Protein AF-A0AAJ1JBB3-F1 (afdb_monomer_lite)

Radius of gyration: 19.09 Å; chains: 1; bounding box: 48×38×55 Å

Sequence (189 aa):
MDFKLLPDAMKRQFCKKFVGYEDSKENNKKITNLINELENHGNFKISYDAFLPSKNKNPKPSAIESICDNLGTKKIFEKLSGTIFDNVFSMTDKEIERFEKIIDISVKKRLSKQQKLDTFVLTQKTSSIQSKDRSLWESFFDNINTKRHDIAHGNVFENSTSTSELKVIKNKCKTFQKICIFIVFSNIN

pLDDT: mean 82.78, std 11.46, range [49.28, 95.12]

Structure (mmCIF, N/CA/C/O backbone):
data_AF-A0AAJ1JBB3-F1
#
_entry.id   AF-A0AAJ1JBB3-F1
#
loop_
_atom_site.group_PDB
_atom_site.id
_atom_site.type_symbol
_atom_site.label_atom_id
_atom_site.label_alt_id
_atom_site.label_comp_id
_atom_site.label_asym_id
_atom_site.label_entity_id
_atom_site.label_seq_id
_atom_site.pdbx_PDB_ins_code
_atom_site.Cartn_x
_atom_site.Cartn_y
_atom_site.Cartn_z
_atom_site.occupancy
_atom_site.B_iso_or_equiv
_atom_site.auth_seq_id
_atom_site.auth_comp_id
_atom_site.auth_asym_id
_atom_site.auth_atom_id
_atom_site.pdbx_PDB_model_num
ATOM 1 N N . MET A 1 1 ? -5.635 -16.078 12.690 1.00 64.69 1 MET A N 1
ATOM 2 C CA . MET A 1 1 ? -5.529 -14.733 13.289 1.00 64.69 1 MET A CA 1
ATOM 3 C C . MET A 1 1 ? -6.803 -14.527 14.078 1.00 64.69 1 MET A C 1
ATOM 5 O O . MET A 1 1 ? -7.856 -14.799 13.517 1.00 64.69 1 MET A O 1
ATOM 9 N N . ASP A 1 2 ? -6.702 -14.168 15.353 1.00 76.81 2 ASP A N 1
ATOM 10 C CA . ASP A 1 2 ? -7.868 -13.851 16.184 1.00 76.81 2 ASP A CA 1
ATOM 11 C C . ASP A 1 2 ? -8.394 -12.459 15.800 1.00 76.81 2 ASP A C 1
ATOM 13 O O . ASP A 1 2 ? -7.601 -11.538 15.591 1.00 76.81 2 ASP A O 1
ATOM 17 N N . PHE A 1 3 ? -9.715 -12.315 15.675 1.00 83.69 3 PHE A N 1
ATOM 18 C CA . PHE A 1 3 ? -10.365 -11.051 15.339 1.00 83.69 3 PHE A CA 1
ATOM 19 C C . PHE A 1 3 ? -10.071 -9.971 16.380 1.00 83.69 3 PHE A C 1
ATOM 21 O O . PHE A 1 3 ? -9.831 -8.826 16.002 1.00 83.69 3 PHE A O 1
ATOM 28 N N . LYS A 1 4 ? -9.980 -10.338 17.666 1.00 82.94 4 LYS A N 1
ATOM 29 C CA . LYS A 1 4 ? -9.636 -9.405 18.752 1.00 82.94 4 LYS A CA 1
ATOM 30 C C . LYS A 1 4 ? -8.292 -8.718 18.542 1.00 82.94 4 LYS A C 1
ATOM 32 O O . LYS A 1 4 ? -8.137 -7.551 18.891 1.00 82.94 4 LYS A O 1
ATOM 37 N N . LEU A 1 5 ? -7.338 -9.441 17.957 1.00 80.00 5 LEU A N 1
ATOM 38 C CA . LEU A 1 5 ? -5.969 -8.974 17.737 1.00 80.00 5 LEU A CA 1
ATOM 39 C C . LEU A 1 5 ? -5.818 -8.145 16.457 1.00 80.00 5 LEU A C 1
ATOM 41 O O . LEU A 1 5 ? -4.723 -7.665 16.171 1.00 80.00 5 LEU A O 1
ATOM 45 N N . LEU A 1 6 ? -6.879 -8.000 15.659 1.00 81.00 6 LEU A N 1
ATOM 46 C CA . LEU A 1 6 ? -6.838 -7.123 14.499 1.00 81.00 6 LEU A CA 1
ATOM 47 C C . LEU A 1 6 ? -6.898 -5.644 14.921 1.00 81.00 6 LEU A C 1
ATOM 49 O O . LEU A 1 6 ? -7.581 -5.301 15.884 1.00 81.00 6 LEU A O 1
ATOM 53 N N . PRO A 1 7 ? -6.274 -4.738 14.155 1.00 81.06 7 PRO A N 1
ATOM 54 C CA . PRO A 1 7 ? -6.507 -3.309 14.314 1.00 81.06 7 PRO A CA 1
ATOM 55 C C . PRO A 1 7 ? -7.957 -2.937 14.025 1.00 81.06 7 PRO A C 1
ATOM 57 O O . PRO A 1 7 ? -8.594 -3.509 13.134 1.00 81.06 7 PRO A O 1
ATOM 60 N N . ASP A 1 8 ? -8.426 -1.872 14.667 1.00 84.81 8 ASP A N 1
ATOM 61 C CA . ASP A 1 8 ? -9.787 -1.351 14.514 1.00 84.81 8 ASP A CA 1
ATOM 62 C C . ASP A 1 8 ? -10.164 -1.064 13.062 1.00 84.81 8 ASP A C 1
ATOM 64 O O . ASP A 1 8 ? -11.290 -1.324 12.641 1.00 84.81 8 ASP A O 1
ATOM 68 N N . ALA A 1 9 ? -9.220 -0.569 12.259 1.00 84.50 9 ALA A N 1
ATOM 69 C CA . ALA A 1 9 ? -9.465 -0.323 10.844 1.00 84.50 9 ALA A CA 1
ATOM 70 C C . ALA A 1 9 ? -9.786 -1.621 10.081 1.00 84.50 9 ALA A C 1
ATOM 72 O O . ALA A 1 9 ? -10.740 -1.652 9.303 1.00 84.50 9 ALA A O 1
ATOM 73 N N . MET A 1 10 ? -9.049 -2.703 10.354 1.00 87.56 10 MET A N 1
ATOM 74 C CA . MET A 1 10 ? -9.298 -4.012 9.750 1.00 87.56 10 MET A CA 1
ATOM 75 C C . MET A 1 10 ? -10.585 -4.642 10.293 1.00 87.56 10 MET A C 1
ATOM 77 O O . MET A 1 10 ? -11.367 -5.186 9.515 1.00 87.56 10 MET A O 1
ATOM 81 N N . LYS A 1 11 ? -10.862 -4.513 11.598 1.00 89.31 11 LYS A N 1
ATOM 82 C CA . LYS A 1 11 ? -12.130 -4.957 12.204 1.00 89.31 11 LYS A CA 1
ATOM 83 C C . LYS A 1 11 ? -13.331 -4.270 11.551 1.00 89.31 11 LYS A C 1
ATOM 85 O O . LYS A 1 11 ? -14.264 -4.941 11.108 1.00 89.31 11 LYS A O 1
ATOM 90 N N . ARG A 1 12 ? -13.281 -2.938 11.414 1.00 90.19 12 ARG A N 1
ATOM 91 C CA . ARG A 1 12 ? -14.320 -2.146 10.733 1.00 90.19 12 ARG A CA 1
ATOM 92 C C . ARG A 1 12 ? -14.468 -2.558 9.277 1.00 90.19 12 ARG A C 1
ATOM 94 O O . ARG A 1 12 ? -15.595 -2.744 8.833 1.00 90.19 12 ARG A O 1
ATOM 101 N N . GLN A 1 13 ? -13.368 -2.728 8.545 1.00 90.31 13 GLN A N 1
ATOM 102 C CA . GLN A 1 13 ? -13.425 -3.144 7.145 1.00 90.31 13 GLN A CA 1
ATOM 103 C C . GLN A 1 13 ? -14.051 -4.531 6.974 1.00 90.31 13 GLN A C 1
ATOM 105 O O . GLN A 1 13 ? -14.893 -4.719 6.098 1.00 90.31 13 GLN A O 1
ATOM 110 N N . PHE A 1 14 ? -13.692 -5.484 7.834 1.00 91.00 14 PHE A N 1
ATOM 111 C CA . PHE A 1 14 ? -14.295 -6.812 7.836 1.00 91.00 14 PHE A CA 1
ATOM 112 C C . PHE A 1 14 ? -15.811 -6.735 8.064 1.00 91.00 14 PHE A C 1
ATOM 114 O O . PHE A 1 14 ? -16.586 -7.302 7.298 1.00 91.00 14 PHE A O 1
ATOM 121 N N . CYS A 1 15 ? -16.246 -5.957 9.059 1.00 91.31 15 CYS A N 1
ATOM 122 C CA . CYS A 1 15 ? -17.663 -5.782 9.384 1.00 91.31 15 CYS A CA 1
ATOM 123 C C . CYS A 1 15 ? -18.453 -5.054 8.281 1.00 91.31 15 CYS A C 1
ATOM 125 O O . CYS A 1 15 ? -19.618 -5.379 8.042 1.00 91.31 15 CYS A O 1
ATOM 127 N N . LYS A 1 16 ? -17.824 -4.119 7.551 1.00 90.50 16 LYS A N 1
ATOM 128 C CA . LYS A 1 16 ? -18.441 -3.433 6.399 1.00 90.50 16 LYS A CA 1
ATOM 129 C C . LYS A 1 16 ? -18.889 -4.395 5.300 1.00 90.50 16 LYS A C 1
ATOM 131 O O . LYS A 1 16 ? -19.886 -4.112 4.646 1.00 90.50 16 LYS A O 1
ATOM 136 N N . LYS A 1 17 ? -18.222 -5.542 5.120 1.00 88.31 17 LYS A N 1
ATOM 137 C CA . LYS A 1 17 ? -18.648 -6.563 4.143 1.00 88.31 17 LYS A CA 1
ATOM 138 C C . LYS A 1 17 ? -20.051 -7.112 4.435 1.00 88.31 17 LYS A C 1
ATOM 140 O O . LYS A 1 17 ? -20.740 -7.503 3.501 1.00 88.31 17 LYS A O 1
ATOM 145 N N . PHE A 1 18 ? -20.470 -7.129 5.701 1.00 88.62 18 PHE A N 1
ATOM 146 C CA . PHE A 1 18 ? -21.775 -7.649 6.125 1.00 88.62 18 PHE A CA 1
ATOM 147 C C . PHE A 1 18 ? -22.839 -6.557 6.251 1.00 88.62 18 PHE A C 1
ATOM 149 O O . PHE A 1 18 ? -24.001 -6.795 5.944 1.00 88.62 18 PHE A O 1
ATOM 156 N N . VAL A 1 19 ? -22.447 -5.367 6.716 1.00 90.62 19 VAL A N 1
ATOM 157 C CA . VAL A 1 19 ? -23.379 -4.256 6.978 1.00 90.62 19 VAL A CA 1
ATOM 158 C C . VAL A 1 19 ? -23.607 -3.384 5.741 1.00 90.62 19 VAL A C 1
ATOM 160 O O . VAL A 1 19 ? -24.707 -2.881 5.541 1.00 90.62 19 VAL A O 1
ATOM 163 N N . GLY A 1 20 ? -22.574 -3.191 4.920 1.00 87.50 20 GLY A N 1
ATOM 164 C CA . GLY A 1 20 ? -22.558 -2.241 3.811 1.00 87.50 20 GLY A CA 1
ATOM 165 C C . GLY A 1 20 ? -21.446 -1.195 3.941 1.00 87.50 20 GLY A C 1
ATOM 166 O O . GLY A 1 20 ? -20.871 -0.977 5.011 1.00 87.50 20 GLY A O 1
ATOM 167 N N . TYR A 1 21 ? -21.134 -0.543 2.818 1.00 85.12 21 TYR A N 1
ATOM 168 C CA . TYR A 1 21 ? -20.038 0.431 2.706 1.00 85.12 21 TYR A CA 1
ATOM 169 C C . TYR A 1 21 ? -20.481 1.895 2.843 1.00 85.12 21 TYR A C 1
ATOM 171 O O . TYR A 1 21 ? -19.625 2.779 2.855 1.00 85.12 21 TYR A O 1
ATOM 179 N N . GLU A 1 22 ? -21.784 2.162 2.944 1.00 87.38 22 GLU A N 1
ATOM 180 C CA . GLU A 1 22 ? -22.317 3.522 3.063 1.00 87.38 22 GLU A CA 1
ATOM 181 C C . GLU A 1 22 ? -21.974 4.138 4.422 1.00 87.38 22 GLU A C 1
ATOM 183 O O . GLU A 1 22 ? -22.178 3.516 5.472 1.00 87.38 22 GLU A O 1
ATOM 188 N N . ASP A 1 23 ? -21.494 5.381 4.400 1.00 85.31 23 ASP A N 1
ATOM 189 C CA . ASP A 1 23 ? -21.132 6.127 5.604 1.00 85.31 23 ASP A CA 1
ATOM 190 C C . ASP A 1 23 ? -22.362 6.818 6.211 1.00 85.31 23 ASP A C 1
ATOM 192 O O . ASP A 1 23 ? -22.580 8.020 6.065 1.00 85.31 23 ASP A O 1
ATOM 196 N N . SER A 1 24 ? -23.210 6.025 6.868 1.00 91.25 24 SER A N 1
ATOM 197 C CA . SER A 1 24 ? -24.376 6.506 7.614 1.00 91.25 24 SER A CA 1
ATOM 198 C C . SER A 1 24 ? -24.189 6.295 9.118 1.00 91.25 24 SER A C 1
ATOM 200 O O . SER A 1 24 ? -23.475 5.388 9.562 1.00 91.25 24 SER A O 1
ATOM 202 N N . LYS A 1 25 ? -24.839 7.125 9.947 1.00 91.12 25 LYS A N 1
ATOM 203 C CA . LYS A 1 25 ? -24.821 6.944 11.414 1.00 91.12 25 LYS A CA 1
ATOM 204 C C . LYS A 1 25 ? -25.337 5.558 11.815 1.00 91.12 25 LYS A C 1
ATOM 206 O O . LYS A 1 25 ? -24.792 4.937 12.723 1.00 91.12 25 LYS A O 1
ATOM 211 N N . GLU A 1 26 ? -26.360 5.072 11.116 1.00 92.19 26 GLU A N 1
ATOM 212 C CA . GLU A 1 26 ? -26.955 3.760 11.353 1.00 92.19 26 GLU A CA 1
ATOM 213 C C . GLU A 1 26 ? -25.980 2.622 11.026 1.00 92.19 26 GLU A C 1
ATOM 215 O O . GLU A 1 26 ? -25.759 1.746 11.865 1.00 92.19 26 GLU A O 1
ATOM 220 N N . ASN A 1 27 ? -25.332 2.661 9.857 1.00 90.25 27 ASN A N 1
ATOM 221 C CA . ASN A 1 27 ? -24.356 1.642 9.468 1.00 90.25 27 ASN A CA 1
ATOM 222 C C . ASN A 1 27 ? -23.147 1.643 10.395 1.00 90.25 27 ASN A C 1
ATOM 224 O O . ASN A 1 27 ? -22.697 0.581 10.815 1.00 90.25 27 ASN A O 1
ATOM 228 N N . ASN A 1 28 ? -22.655 2.822 10.781 1.00 91.25 28 ASN A N 1
ATOM 229 C CA . ASN A 1 28 ? -21.566 2.926 11.745 1.00 91.25 28 ASN A CA 1
ATOM 230 C C . ASN A 1 28 ? -21.933 2.286 13.094 1.00 91.25 28 ASN A C 1
ATOM 232 O O . ASN A 1 28 ? -21.117 1.556 13.651 1.00 91.25 28 ASN A O 1
ATOM 236 N N . LYS A 1 29 ? -23.166 2.478 13.584 1.00 93.81 29 LYS A N 1
ATOM 237 C CA . LYS A 1 29 ? -23.650 1.814 14.806 1.00 93.81 29 LYS A CA 1
ATOM 238 C C . LYS A 1 29 ? -23.720 0.291 14.641 1.00 93.81 29 LYS A C 1
ATOM 240 O O . LYS A 1 29 ? -23.245 -0.431 15.513 1.00 93.81 29 LYS A O 1
ATOM 245 N N . LYS A 1 30 ? -24.258 -0.200 13.518 1.00 94.69 30 LYS A N 1
ATOM 246 C CA . LYS A 1 30 ? -24.307 -1.641 13.198 1.00 94.69 30 LYS A CA 1
ATOM 247 C C . LYS A 1 30 ? -22.906 -2.258 13.133 1.00 94.69 30 LYS A C 1
ATOM 249 O O . LYS A 1 30 ? -22.699 -3.334 13.682 1.00 94.69 30 LYS A O 1
ATOM 254 N N . ILE A 1 31 ? -21.942 -1.562 12.524 1.00 94.50 31 ILE A N 1
ATOM 255 C CA . ILE A 1 31 ? -20.536 -1.986 12.462 1.00 94.50 31 ILE A CA 1
ATOM 256 C C . ILE A 1 31 ? -19.942 -2.091 13.867 1.00 94.50 31 ILE A C 1
ATOM 258 O O . ILE A 1 31 ? -19.353 -3.117 14.183 1.00 94.50 31 ILE A O 1
ATOM 262 N N . THR A 1 32 ? -20.105 -1.072 14.715 1.00 94.44 32 THR A N 1
ATOM 263 C CA . THR A 1 32 ? -19.581 -1.102 16.091 1.00 94.44 32 THR A CA 1
ATOM 264 C C . THR A 1 32 ? -20.177 -2.252 16.899 1.00 94.44 32 THR A C 1
ATOM 266 O O . THR A 1 32 ? -19.442 -2.971 17.569 1.00 94.44 32 THR A O 1
ATOM 269 N N . ASN A 1 33 ? -21.489 -2.473 16.793 1.00 93.81 33 ASN A N 1
ATOM 270 C CA . ASN A 1 33 ? -22.141 -3.595 17.464 1.00 93.81 33 ASN A CA 1
ATOM 271 C C . ASN A 1 33 ? -21.583 -4.937 16.974 1.00 93.81 33 ASN A C 1
ATOM 273 O O . ASN A 1 33 ? -21.238 -5.783 17.789 1.00 93.81 33 ASN A O 1
ATOM 277 N N . LEU A 1 34 ? -21.433 -5.110 15.657 1.00 92.69 34 LEU A N 1
ATOM 278 C CA . LEU A 1 34 ? -20.886 -6.338 15.085 1.00 92.69 34 LEU A CA 1
ATOM 279 C C . LEU A 1 34 ? -19.436 -6.585 15.524 1.00 92.69 34 LEU A C 1
ATOM 281 O O . LEU A 1 34 ? -19.082 -7.723 15.804 1.00 92.69 34 LEU A O 1
ATOM 285 N N . ILE A 1 35 ? -18.608 -5.540 15.632 1.00 93.38 35 ILE A N 1
ATOM 286 C CA . ILE A 1 35 ? -17.247 -5.666 16.176 1.00 93.38 35 ILE A CA 1
ATOM 287 C C . ILE A 1 35 ? -17.296 -6.209 17.605 1.00 93.38 35 ILE A C 1
ATOM 289 O O . ILE A 1 35 ? -16.629 -7.201 17.879 1.00 93.38 35 ILE A O 1
ATOM 293 N N . ASN A 1 36 ? -18.109 -5.611 18.481 1.00 92.56 36 ASN A N 1
ATOM 294 C CA . ASN A 1 36 ? -18.215 -6.035 19.879 1.00 92.56 36 ASN A CA 1
ATOM 295 C C . ASN A 1 36 ? -18.686 -7.494 20.002 1.00 92.56 36 ASN A C 1
ATOM 297 O O . ASN A 1 36 ? -18.135 -8.260 20.789 1.00 92.56 36 ASN A O 1
ATOM 301 N N . GLU A 1 37 ? -19.673 -7.898 19.200 1.00 90.81 37 GLU A N 1
ATOM 302 C CA . GLU A 1 37 ? -20.167 -9.281 19.165 1.00 90.81 37 GLU A CA 1
ATOM 303 C C . GLU A 1 37 ? -19.082 -10.264 18.705 1.00 90.81 37 GLU A C 1
ATOM 305 O O . GLU A 1 37 ? -18.842 -11.290 19.342 1.00 90.81 37 GLU A O 1
ATOM 310 N N . LEU A 1 38 ? -18.379 -9.939 17.616 1.00 90.00 38 LEU A N 1
ATOM 311 C CA . LEU A 1 38 ? -17.320 -10.784 17.066 1.00 90.00 38 LEU A CA 1
ATOM 312 C C . LEU A 1 38 ? -16.098 -10.866 17.985 1.00 90.00 38 LEU A C 1
ATOM 314 O O . LEU A 1 38 ? -15.439 -11.906 18.031 1.00 90.00 38 LEU A O 1
ATOM 318 N N . GLU A 1 39 ? -15.796 -9.806 18.733 1.00 89.56 39 GLU A N 1
ATOM 319 C CA . GLU A 1 39 ? -14.811 -9.866 19.804 1.00 89.56 39 GLU A CA 1
ATOM 320 C C . GLU A 1 39 ? -15.301 -10.802 20.914 1.00 89.56 39 GLU A C 1
ATOM 322 O O . GLU A 1 39 ? -14.603 -11.744 21.268 1.00 89.56 39 GLU A O 1
ATOM 327 N N . ASN A 1 40 ? -16.511 -10.642 21.438 1.00 84.94 40 ASN A N 1
ATOM 328 C CA . ASN A 1 40 ? -16.940 -11.414 22.608 1.00 84.94 40 ASN A CA 1
ATOM 329 C C . ASN A 1 40 ? -17.218 -12.901 22.330 1.00 84.94 40 ASN A C 1
ATOM 331 O O . ASN A 1 40 ? -17.010 -13.729 23.218 1.00 84.94 40 ASN A O 1
ATOM 335 N N . HIS A 1 41 ? -17.618 -13.259 21.109 1.00 78.38 41 HIS A N 1
ATOM 336 C CA . HIS A 1 41 ? -18.121 -14.601 20.779 1.00 78.38 41 HIS A CA 1
ATOM 337 C C . HIS A 1 41 ? -17.276 -15.356 19.732 1.00 78.38 41 HIS A C 1
ATOM 339 O O . HIS A 1 41 ? -17.688 -16.396 19.214 1.00 78.38 41 HIS A O 1
ATOM 345 N N . GLY A 1 42 ? -16.091 -14.843 19.389 1.00 65.31 42 GLY A N 1
ATOM 346 C CA . GLY A 1 42 ? -15.376 -15.237 18.179 1.00 65.31 42 GLY A CA 1
ATOM 347 C C . GLY A 1 42 ? -14.666 -16.596 18.202 1.00 65.31 42 GLY A C 1
ATOM 348 O O . GLY A 1 42 ? -13.502 -16.676 18.579 1.00 65.31 42 GLY A O 1
ATOM 349 N N . ASN A 1 43 ? -15.303 -17.638 17.655 1.00 68.06 43 ASN A N 1
ATOM 350 C CA . ASN A 1 43 ? -14.609 -18.814 17.104 1.00 68.06 43 ASN A CA 1
ATOM 351 C C . ASN A 1 43 ? -14.884 -18.944 15.595 1.00 68.06 43 ASN A C 1
ATOM 353 O O . ASN A 1 43 ? -15.497 -19.902 15.127 1.00 68.06 43 ASN A O 1
ATOM 357 N N . PHE A 1 44 ? -14.488 -17.931 14.822 1.00 76.50 44 PHE A N 1
ATOM 358 C CA . PHE A 1 44 ? -14.687 -17.891 13.371 1.00 76.50 44 PHE A CA 1
ATOM 359 C C . PHE A 1 44 ? -13.384 -17.565 12.640 1.00 76.50 44 PHE A C 1
ATOM 361 O O . PHE A 1 44 ? -12.459 -16.955 13.179 1.00 76.50 44 PHE A O 1
ATOM 368 N N . LYS A 1 45 ? -13.303 -17.986 11.376 1.00 78.88 45 LYS A N 1
ATOM 369 C CA . LYS A 1 45 ? -12.150 -17.707 10.519 1.00 78.88 45 LYS A CA 1
ATOM 370 C C . LYS A 1 45 ? -12.354 -16.384 9.792 1.00 78.88 45 LYS A C 1
ATOM 372 O O . LYS A 1 45 ? -13.339 -16.199 9.084 1.00 78.88 45 LYS A O 1
ATOM 377 N N . ILE A 1 46 ? -11.383 -15.490 9.931 1.00 83.69 46 ILE A N 1
ATOM 378 C CA . ILE A 1 46 ? -11.324 -14.242 9.169 1.00 83.69 46 ILE A CA 1
ATOM 379 C C . ILE A 1 46 ? -10.979 -14.588 7.719 1.00 83.69 46 ILE A C 1
ATOM 381 O O . ILE A 1 46 ? -9.941 -15.197 7.456 1.00 83.69 46 ILE A O 1
ATOM 385 N N . SER A 1 47 ? -11.846 -14.204 6.785 1.00 84.00 47 SER A N 1
ATOM 386 C CA . SER A 1 47 ? -11.615 -14.399 5.354 1.00 84.00 47 SER A CA 1
ATOM 387 C C . SER A 1 47 ? -10.866 -13.191 4.770 1.00 84.00 47 SER A C 1
ATOM 389 O O . SER A 1 47 ? -11.202 -12.034 5.037 1.00 84.00 47 SER A O 1
ATOM 391 N N . TYR A 1 48 ? -9.805 -13.450 4.001 1.00 83.00 48 TYR A N 1
ATOM 392 C CA . TYR A 1 48 ? -8.936 -12.399 3.449 1.00 83.00 48 TYR A CA 1
ATOM 393 C C . TYR A 1 48 ? -9.643 -11.575 2.363 1.00 83.00 48 TYR A C 1
ATOM 395 O O . TYR A 1 48 ? -9.350 -10.402 2.150 1.00 83.00 48 TYR A O 1
ATOM 403 N N . ASP A 1 49 ? -10.621 -12.180 1.704 1.00 84.25 49 ASP A N 1
ATOM 404 C CA . ASP A 1 49 ? -11.477 -11.603 0.678 1.00 84.25 49 ASP A CA 1
ATOM 405 C C . ASP A 1 49 ? -12.422 -10.518 1.226 1.00 84.25 49 ASP A C 1
ATOM 407 O O . ASP A 1 49 ? -13.092 -9.847 0.451 1.00 84.25 49 ASP A O 1
ATOM 411 N N . ALA A 1 50 ? -12.458 -10.280 2.543 1.00 84.25 50 ALA A N 1
ATOM 412 C CA . ALA A 1 50 ? -13.054 -9.068 3.113 1.00 84.25 50 ALA A CA 1
ATOM 413 C C . ALA A 1 50 ? -12.203 -7.798 2.921 1.00 84.25 50 ALA A C 1
ATOM 415 O O . ALA A 1 50 ? -12.723 -6.682 2.978 1.00 84.25 50 ALA A O 1
ATOM 416 N N . PHE A 1 51 ? -10.904 -7.960 2.669 1.00 85.38 51 PHE A N 1
ATOM 417 C CA . PHE A 1 51 ? -9.956 -6.855 2.495 1.00 85.38 51 PHE A CA 1
ATOM 418 C C . PHE A 1 51 ? -9.615 -6.599 1.024 1.00 85.38 51 PHE A C 1
ATOM 420 O O . PHE A 1 51 ? -9.067 -5.547 0.687 1.00 85.38 51 PHE A O 1
ATOM 427 N N . LEU A 1 52 ? -9.957 -7.543 0.145 1.00 82.62 52 LEU A N 1
ATOM 428 C CA . LEU A 1 52 ? -9.726 -7.437 -1.288 1.00 82.62 52 LEU A CA 1
ATOM 429 C C . LEU A 1 52 ? -10.865 -6.681 -1.990 1.00 82.62 52 LEU A C 1
ATOM 431 O O . LEU A 1 52 ? -12.024 -6.778 -1.586 1.00 82.62 52 LEU A O 1
ATOM 435 N N . PRO A 1 53 ? -10.564 -5.938 -3.067 1.00 76.44 53 PRO A N 1
ATOM 436 C CA . PRO A 1 53 ? -11.587 -5.322 -3.897 1.00 76.44 53 PRO A CA 1
ATOM 437 C C . PRO A 1 53 ? -12.459 -6.389 -4.575 1.00 76.44 53 PRO A C 1
ATOM 439 O O . PRO A 1 53 ? -11.979 -7.439 -4.993 1.00 76.44 53 PRO A O 1
ATOM 442 N N . SER A 1 54 ? -13.744 -6.079 -4.754 1.00 68.88 54 SER A N 1
ATOM 443 C CA . SER A 1 54 ? -14.746 -6.993 -5.326 1.00 68.88 54 SER A CA 1
ATOM 444 C C . SER A 1 54 ? -14.551 -7.314 -6.812 1.00 68.88 54 SER A C 1
ATOM 446 O O . SER A 1 54 ? -15.127 -8.273 -7.319 1.00 68.88 54 SER A O 1
ATOM 448 N N . LYS A 1 55 ? -13.759 -6.511 -7.532 1.00 74.88 55 LYS A N 1
ATOM 449 C CA . LYS A 1 55 ? -13.442 -6.716 -8.949 1.00 74.88 55 LYS A CA 1
ATOM 450 C C . LYS A 1 55 ? -11.936 -6.716 -9.146 1.00 74.88 55 LYS A C 1
ATOM 452 O O . LYS A 1 55 ? -11.248 -5.853 -8.598 1.00 74.88 55 LYS A O 1
ATOM 457 N N . ASN A 1 56 ? -11.458 -7.626 -9.995 1.00 69.88 56 ASN A N 1
ATOM 458 C CA . ASN A 1 56 ? -10.082 -7.628 -10.478 1.00 69.88 56 ASN A CA 1
ATOM 459 C C . ASN A 1 56 ? -9.869 -6.397 -11.372 1.00 69.88 56 ASN A C 1
ATOM 461 O O . ASN A 1 56 ? -10.139 -6.411 -12.573 1.00 69.88 56 ASN A O 1
ATOM 465 N N . LYS A 1 57 ? -9.497 -5.284 -10.742 1.00 71.31 57 LYS A N 1
ATOM 466 C CA . LYS A 1 57 ? -9.147 -4.041 -11.418 1.00 71.31 57 LYS A CA 1
ATOM 467 C C . LYS A 1 57 ? -7.655 -4.042 -11.701 1.00 71.31 57 LYS A C 1
ATOM 469 O O . LYS A 1 57 ? -6.861 -4.654 -10.992 1.00 71.31 57 LYS A O 1
ATOM 474 N N . ASN A 1 58 ? -7.274 -3.280 -12.715 1.00 79.69 58 ASN A N 1
ATOM 475 C CA . ASN A 1 58 ? -5.870 -2.995 -12.976 1.00 79.69 58 ASN A CA 1
ATOM 476 C C . ASN A 1 58 ? -5.230 -2.385 -11.727 1.00 79.69 58 ASN A C 1
ATOM 478 O O . ASN A 1 58 ? -5.925 -1.652 -11.013 1.00 79.69 58 ASN A O 1
ATOM 482 N N . PRO A 1 59 ? -3.929 -2.622 -11.492 1.00 78.44 59 PRO A N 1
ATOM 483 C CA . PRO A 1 59 ? -3.194 -2.044 -10.375 1.00 78.44 59 PRO A CA 1
ATOM 484 C C . PRO A 1 59 ? -2.926 -0.553 -10.634 1.00 78.44 59 PRO A C 1
ATOM 486 O O . PRO A 1 59 ? -1.788 -0.107 -10.731 1.00 78.44 59 PRO A O 1
ATOM 489 N N . LYS A 1 60 ? -3.994 0.228 -10.821 1.00 90.19 60 LYS A N 1
ATOM 490 C CA . LYS A 1 60 ? -3.948 1.686 -10.798 1.00 90.19 60 LYS A CA 1
ATOM 491 C C . LYS A 1 60 ? -3.623 2.116 -9.370 1.00 90.19 60 LYS A C 1
ATOM 493 O O . LYS A 1 60 ? -4.071 1.431 -8.443 1.00 90.19 60 LYS A O 1
ATOM 498 N N . PRO A 1 61 ? -2.942 3.252 -9.172 1.00 91.19 61 PRO A N 1
ATOM 499 C CA . PRO A 1 61 ? -2.660 3.762 -7.837 1.00 91.19 61 PRO A CA 1
ATOM 500 C C . PRO A 1 61 ? -3.881 3.749 -6.909 1.00 91.19 61 PRO A C 1
ATOM 502 O O . PRO A 1 61 ? -3.832 3.148 -5.843 1.00 91.19 61 PRO A O 1
ATOM 505 N N . SER A 1 62 ? -5.036 4.232 -7.369 1.00 89.81 62 SER A N 1
ATOM 506 C CA . SER A 1 62 ? -6.272 4.230 -6.570 1.00 89.81 62 SER A CA 1
ATOM 507 C C . SER A 1 62 ? -6.739 2.841 -6.108 1.00 89.81 62 SER A C 1
ATOM 509 O O . SER A 1 62 ? -7.318 2.706 -5.031 1.00 89.81 62 SER A O 1
ATOM 511 N N . ALA A 1 63 ? -6.488 1.786 -6.890 1.00 89.31 63 ALA A N 1
ATOM 512 C CA . ALA A 1 63 ? -6.816 0.418 -6.495 1.00 89.31 63 ALA A CA 1
ATOM 513 C C . ALA A 1 63 ? -5.868 -0.092 -5.398 1.00 89.31 63 ALA A C 1
ATOM 515 O O . ALA A 1 63 ? -6.315 -0.717 -4.439 1.00 89.31 63 ALA A O 1
ATOM 516 N N . ILE A 1 64 ? -4.573 0.202 -5.526 1.00 90.25 64 ILE A N 1
ATOM 517 C CA . ILE A 1 64 ? -3.544 -0.150 -4.537 1.00 90.25 64 ILE A CA 1
ATOM 518 C C . ILE A 1 64 ? -3.788 0.596 -3.221 1.00 90.25 64 ILE A C 1
ATOM 520 O O . ILE A 1 64 ? -3.719 0.003 -2.144 1.00 90.25 64 ILE A O 1
ATOM 524 N N . GLU A 1 65 ? -4.107 1.884 -3.310 1.00 90.31 65 GLU A N 1
ATOM 525 C CA . GLU A 1 65 ? -4.412 2.731 -2.164 1.00 90.31 65 GLU A CA 1
ATOM 526 C C . GLU A 1 65 ? -5.647 2.223 -1.422 1.00 90.31 65 GLU A C 1
ATOM 528 O O . GLU A 1 65 ? -5.574 1.990 -0.222 1.00 90.31 65 GLU A O 1
ATOM 533 N N . SER A 1 66 ? -6.726 1.889 -2.138 1.00 88.25 66 SER A N 1
ATOM 534 C CA . SER A 1 66 ? -7.918 1.287 -1.530 1.00 88.25 66 SER A CA 1
ATOM 535 C C . SER A 1 66 ? -7.617 -0.015 -0.775 1.00 88.25 66 SER A C 1
ATOM 537 O O . SER A 1 66 ? -8.203 -0.250 0.280 1.00 88.25 66 SER A O 1
ATOM 539 N N . ILE A 1 67 ? -6.703 -0.856 -1.274 1.00 89.25 67 ILE A N 1
ATOM 540 C CA . ILE A 1 67 ? -6.280 -2.075 -0.565 1.00 89.25 67 ILE A CA 1
ATOM 541 C C . ILE A 1 67 ? -5.542 -1.717 0.730 1.00 89.25 67 ILE A C 1
ATOM 543 O O . ILE A 1 67 ? -5.828 -2.291 1.779 1.00 89.25 67 ILE A O 1
ATOM 547 N N . CYS A 1 68 ? -4.607 -0.768 0.680 1.00 89.25 68 CYS A N 1
ATOM 548 C CA . CYS A 1 68 ? -3.858 -0.345 1.865 1.00 89.25 68 CYS A CA 1
ATOM 549 C C . CYS A 1 68 ? -4.771 0.318 2.907 1.00 89.25 68 CYS A C 1
ATOM 551 O O . CYS A 1 68 ? -4.649 0.027 4.098 1.00 89.25 68 CYS A O 1
ATOM 553 N N . ASP A 1 69 ? -5.729 1.129 2.461 1.00 87.56 69 ASP A N 1
ATOM 554 C CA . ASP A 1 69 ? -6.745 1.773 3.290 1.00 87.56 69 ASP A CA 1
ATOM 555 C C . ASP A 1 69 ? -7.620 0.736 4.011 1.00 87.56 69 ASP A C 1
ATOM 557 O O . ASP A 1 69 ? -7.829 0.839 5.222 1.00 87.56 69 ASP A O 1
ATOM 561 N N . ASN A 1 70 ? -8.067 -0.305 3.295 1.00 86.06 70 ASN A N 1
ATOM 562 C CA . ASN A 1 70 ? -8.816 -1.439 3.854 1.00 86.06 70 ASN A CA 1
ATOM 563 C C . ASN A 1 70 ? -8.018 -2.201 4.927 1.00 86.06 70 ASN A C 1
ATOM 565 O O . ASN A 1 70 ? -8.600 -2.786 5.841 1.00 86.06 70 ASN A O 1
ATOM 569 N N . LEU A 1 71 ? -6.687 -2.187 4.824 1.00 86.56 71 LEU A N 1
ATOM 570 C CA . LEU A 1 71 ? -5.760 -2.762 5.800 1.00 86.56 71 LEU A CA 1
ATOM 571 C C . LEU A 1 71 ? -5.345 -1.766 6.900 1.00 86.56 71 LEU A C 1
ATOM 573 O O . LEU A 1 71 ? -4.487 -2.072 7.724 1.00 86.56 71 LEU A O 1
ATOM 577 N N . GLY A 1 72 ? -5.944 -0.573 6.934 1.00 82.88 72 GLY A N 1
ATOM 578 C CA . GLY A 1 72 ? -5.720 0.439 7.968 1.00 82.88 72 GLY A CA 1
ATOM 579 C C . GLY A 1 72 ? -4.595 1.430 7.686 1.00 82.88 72 GLY A C 1
ATOM 580 O O . GLY A 1 72 ? -4.305 2.281 8.524 1.00 82.88 72 GLY A O 1
ATOM 581 N N . THR A 1 73 ? -3.976 1.384 6.507 1.00 86.75 73 THR A N 1
ATOM 582 C CA . THR A 1 73 ? -2.949 2.350 6.104 1.00 86.75 73 THR A CA 1
ATOM 583 C C . THR A 1 73 ? -3.494 3.310 5.065 1.00 86.75 73 THR A C 1
ATOM 585 O O . THR A 1 73 ? -3.410 3.050 3.871 1.00 86.75 73 THR A O 1
ATOM 588 N N . LYS A 1 74 ? -3.993 4.451 5.548 1.00 87.06 74 LYS A N 1
ATOM 589 C CA . LYS A 1 74 ? -4.454 5.537 4.683 1.00 87.06 74 LYS A CA 1
ATOM 590 C C . LYS A 1 74 ? -3.311 6.192 3.919 1.00 87.06 74 LYS A C 1
ATOM 592 O O . LYS A 1 74 ? -2.254 6.436 4.512 1.00 87.06 74 LYS A O 1
ATOM 597 N N . LYS A 1 75 ? -3.579 6.551 2.663 1.00 87.19 75 LYS A N 1
ATOM 598 C CA . LYS A 1 75 ? -2.715 7.393 1.824 1.00 87.19 75 LYS A CA 1
ATOM 599 C C . LYS A 1 75 ? -1.287 6.870 1.669 1.00 87.19 75 LYS A C 1
ATOM 601 O O . LYS A 1 75 ? -0.309 7.568 1.946 1.00 87.19 75 LYS A O 1
ATOM 606 N N . ILE A 1 76 ? -1.158 5.602 1.283 1.00 89.75 76 ILE A N 1
ATOM 607 C CA . ILE A 1 76 ? 0.142 4.919 1.216 1.00 89.75 76 ILE A CA 1
ATOM 608 C C . ILE A 1 76 ? 1.157 5.653 0.328 1.00 89.75 76 ILE A C 1
ATOM 610 O O . ILE A 1 76 ? 2.322 5.751 0.702 1.00 89.75 76 ILE A O 1
ATOM 614 N N . PHE A 1 77 ? 0.729 6.215 -0.803 1.00 91.25 77 PHE A N 1
ATOM 615 C CA . PHE A 1 77 ? 1.622 6.928 -1.717 1.00 91.25 77 PHE A CA 1
ATOM 616 C C . PHE A 1 77 ? 2.133 8.239 -1.120 1.00 91.25 77 PHE A C 1
ATOM 618 O O . PHE A 1 77 ? 3.330 8.502 -1.182 1.00 91.25 77 PHE A O 1
ATOM 625 N N . GLU A 1 78 ? 1.270 9.003 -0.440 1.00 87.38 78 GLU A N 1
ATOM 626 C CA . GLU A 1 78 ? 1.680 10.211 0.291 1.00 87.38 78 GLU A CA 1
ATOM 627 C C . GLU A 1 78 ? 2.694 9.872 1.397 1.00 87.38 78 GLU A C 1
ATOM 629 O O . GLU A 1 78 ? 3.674 10.592 1.584 1.00 87.38 78 GLU A O 1
ATOM 634 N N . LYS A 1 79 ? 2.490 8.751 2.104 1.00 85.38 79 LYS A N 1
ATOM 635 C CA . LYS A 1 79 ? 3.405 8.276 3.155 1.00 85.38 79 LYS A CA 1
ATOM 636 C C . LYS A 1 79 ? 4.765 7.825 2.622 1.00 85.38 79 LYS A C 1
ATOM 638 O O . LYS A 1 79 ? 5.745 7.899 3.356 1.00 85.38 79 LYS A O 1
ATOM 643 N N . LEU A 1 80 ? 4.812 7.309 1.396 1.00 87.88 80 LEU A N 1
ATOM 644 C CA . LEU A 1 80 ? 6.040 6.850 0.744 1.00 87.88 80 LEU A CA 1
ATOM 645 C C . LEU A 1 80 ? 6.796 7.973 0.044 1.00 87.88 80 LEU A C 1
ATOM 647 O O . LEU A 1 80 ? 8.017 7.894 -0.076 1.00 87.88 80 LEU A O 1
ATOM 651 N N . SER A 1 81 ? 6.080 8.998 -0.408 1.00 88.25 81 SER A N 1
ATOM 652 C CA . SER A 1 81 ? 6.654 10.086 -1.183 1.00 88.25 81 SER A CA 1
ATOM 653 C C . SER A 1 81 ? 7.746 10.813 -0.405 1.00 88.25 81 SER A C 1
ATOM 655 O O . SER A 1 81 ? 7.529 11.314 0.702 1.00 88.25 81 SER A O 1
ATOM 657 N N . GLY A 1 82 ? 8.920 10.902 -1.021 1.00 83.69 82 GLY A N 1
ATOM 658 C CA . GLY A 1 82 ? 10.086 11.563 -0.461 1.00 83.69 82 GLY A CA 1
ATOM 659 C C . GLY A 1 82 ? 10.740 10.792 0.678 1.00 83.69 82 GLY A C 1
ATOM 660 O O . GLY A 1 82 ? 11.426 11.414 1.477 1.00 83.69 82 GLY A O 1
ATOM 661 N N . THR A 1 83 ? 10.511 9.484 0.802 1.00 87.44 83 THR A N 1
ATOM 662 C CA . THR A 1 83 ? 11.185 8.623 1.791 1.00 87.44 83 THR A CA 1
ATOM 663 C C . THR A 1 83 ? 12.359 7.868 1.169 1.00 87.44 83 THR A C 1
ATOM 665 O O . THR A 1 83 ? 12.542 7.860 -0.048 1.00 87.44 83 THR A O 1
ATOM 668 N N . ILE 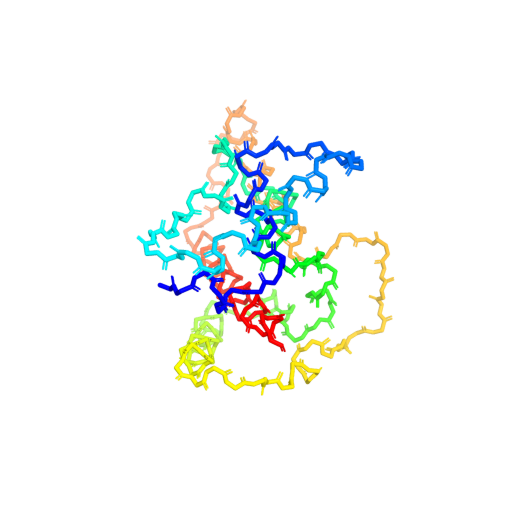A 1 84 ? 13.109 7.122 1.989 1.00 87.50 84 ILE A N 1
ATOM 669 C CA . ILE A 1 84 ? 14.200 6.253 1.513 1.00 87.50 84 ILE A CA 1
ATOM 670 C C . ILE A 1 84 ? 13.754 5.232 0.453 1.00 87.50 84 ILE A C 1
ATOM 672 O O . ILE A 1 84 ? 14.586 4.710 -0.289 1.00 87.50 84 ILE A O 1
ATOM 676 N N . PHE A 1 85 ? 12.457 4.913 0.393 1.00 90.25 85 PHE A N 1
ATOM 677 C CA . PHE A 1 85 ? 11.910 3.937 -0.543 1.00 90.25 85 PHE A CA 1
ATOM 678 C C . PHE A 1 85 ? 11.920 4.444 -1.987 1.00 90.25 85 PHE A C 1
ATOM 680 O O . PHE A 1 85 ? 11.975 3.633 -2.909 1.00 90.25 85 PHE A O 1
ATOM 687 N N . ASP A 1 86 ? 11.951 5.760 -2.196 1.00 90.94 86 ASP A N 1
ATOM 688 C CA . ASP A 1 86 ? 12.046 6.363 -3.527 1.00 90.94 86 ASP A CA 1
ATOM 689 C C . ASP A 1 86 ? 13.412 6.122 -4.187 1.00 90.94 86 ASP A C 1
ATOM 691 O O . ASP A 1 86 ? 13.517 6.100 -5.414 1.00 90.94 86 ASP A O 1
ATOM 695 N N . ASN A 1 87 ? 14.451 5.808 -3.404 1.00 90.50 87 ASN A N 1
ATOM 696 C CA . ASN A 1 87 ? 15.773 5.466 -3.938 1.00 90.50 87 ASN A CA 1
ATOM 697 C C . ASN A 1 87 ? 15.734 4.264 -4.893 1.00 90.50 87 ASN A C 1
ATOM 699 O O . ASN A 1 87 ? 16.586 4.156 -5.772 1.00 90.50 87 ASN A O 1
ATOM 703 N N . VAL A 1 88 ? 14.722 3.393 -4.778 1.00 93.44 88 VAL A N 1
ATOM 704 C CA . VAL A 1 88 ? 14.487 2.269 -5.701 1.00 93.44 88 VAL A CA 1
ATOM 705 C C . VAL A 1 88 ? 14.414 2.729 -7.161 1.00 93.44 88 VAL A C 1
ATOM 707 O O . VAL A 1 88 ? 14.763 1.967 -8.066 1.00 93.44 88 VAL A O 1
ATOM 710 N N . PHE A 1 89 ? 13.987 3.967 -7.427 1.00 93.19 89 PHE A N 1
ATOM 711 C CA . PHE A 1 89 ? 13.911 4.493 -8.788 1.00 93.19 89 PHE A CA 1
ATOM 712 C C . PHE A 1 89 ? 15.274 4.800 -9.408 1.00 93.19 89 PHE A C 1
ATOM 714 O O . PHE A 1 89 ? 15.389 4.679 -10.627 1.00 93.19 89 PHE A O 1
ATOM 721 N N . SER A 1 90 ? 16.284 5.078 -8.583 1.00 92.62 90 SER A N 1
ATOM 722 C CA . SER A 1 90 ? 17.665 5.363 -8.996 1.00 92.62 90 SER A CA 1
ATOM 723 C C . SER A 1 90 ? 18.591 4.139 -8.933 1.00 92.62 90 SER A C 1
ATOM 725 O O . SER A 1 90 ? 19.740 4.220 -9.353 1.00 92.62 90 SER A O 1
ATOM 727 N N . MET A 1 91 ? 18.112 3.009 -8.404 1.00 93.06 91 MET A N 1
ATOM 728 C CA . MET A 1 91 ? 18.882 1.771 -8.254 1.00 93.06 91 MET A CA 1
ATOM 729 C C . MET A 1 91 ? 18.977 0.962 -9.555 1.00 93.06 91 MET A C 1
ATOM 731 O O . MET A 1 91 ? 18.028 0.867 -10.337 1.00 93.06 91 MET A O 1
ATOM 735 N N . THR A 1 92 ? 20.103 0.273 -9.728 1.00 92.81 92 THR A N 1
ATOM 736 C CA . THR A 1 92 ? 20.285 -0.804 -10.709 1.00 92.81 92 THR A CA 1
ATOM 737 C C . THR A 1 92 ? 19.492 -2.057 -10.322 1.00 92.81 92 THR A C 1
ATOM 739 O O . THR A 1 92 ? 19.137 -2.261 -9.162 1.00 92.81 92 THR A O 1
ATOM 742 N N . ASP A 1 93 ? 19.270 -2.970 -11.273 1.00 90.38 93 ASP A N 1
ATOM 743 C CA . ASP A 1 93 ? 18.539 -4.226 -11.024 1.00 90.38 93 ASP A CA 1
ATOM 744 C C . ASP A 1 93 ? 19.114 -5.035 -9.841 1.00 90.38 93 ASP A C 1
ATOM 746 O O . ASP A 1 93 ? 18.384 -5.489 -8.960 1.00 90.38 93 ASP A O 1
ATOM 750 N N . LYS A 1 94 ? 20.449 -5.140 -9.761 1.00 92.12 94 LYS A N 1
ATOM 751 C CA . LYS A 1 94 ? 21.139 -5.843 -8.665 1.00 92.12 94 LYS A CA 1
ATOM 752 C C . LYS A 1 94 ? 20.945 -5.154 -7.314 1.00 92.12 94 LYS A C 1
ATOM 754 O O . LYS A 1 94 ? 20.880 -5.829 -6.287 1.00 92.12 94 LYS A O 1
ATOM 759 N N . GLU A 1 95 ? 20.888 -3.827 -7.291 1.00 94.19 95 GLU A N 1
ATOM 760 C CA . GLU A 1 95 ? 20.641 -3.062 -6.066 1.00 94.19 95 GLU A CA 1
ATOM 761 C C . GLU A 1 95 ? 19.195 -3.216 -5.603 1.00 94.19 95 GLU A C 1
ATOM 763 O O . GLU A 1 95 ? 18.975 -3.431 -4.412 1.00 94.19 95 GLU A O 1
ATOM 768 N N . ILE A 1 96 ? 18.232 -3.231 -6.530 1.00 93.06 96 ILE A N 1
ATOM 769 C CA . ILE A 1 96 ? 16.823 -3.504 -6.217 1.00 93.06 96 ILE A CA 1
ATOM 770 C C . ILE A 1 96 ? 16.683 -4.901 -5.606 1.00 93.06 96 ILE A C 1
ATOM 772 O O . ILE A 1 96 ? 16.045 -5.042 -4.568 1.00 93.06 96 ILE A O 1
ATOM 776 N N . GLU A 1 97 ? 17.318 -5.927 -6.182 1.00 91.81 97 GLU A N 1
ATOM 777 C CA . GLU A 1 97 ? 17.288 -7.292 -5.632 1.00 91.81 97 GLU A CA 1
ATOM 778 C C . GLU A 1 97 ? 17.904 -7.372 -4.221 1.00 91.81 97 GLU A C 1
ATOM 780 O O . GLU A 1 97 ? 17.408 -8.096 -3.353 1.00 91.81 97 GLU A O 1
ATOM 785 N N . ARG A 1 98 ? 18.989 -6.630 -3.957 1.00 92.00 98 ARG A N 1
ATOM 786 C CA . ARG A 1 98 ? 19.596 -6.546 -2.615 1.00 92.00 98 ARG A CA 1
ATOM 787 C C . ARG A 1 98 ? 18.675 -5.831 -1.632 1.00 92.00 98 ARG A C 1
ATOM 789 O O . ARG A 1 98 ? 18.466 -6.327 -0.526 1.00 92.00 98 ARG A O 1
ATOM 796 N N . PHE A 1 99 ? 18.106 -4.704 -2.042 1.00 90.88 99 PHE A N 1
ATOM 797 C CA . PHE A 1 99 ? 17.167 -3.936 -1.238 1.00 90.88 99 PHE A CA 1
ATOM 798 C C . PHE A 1 99 ? 15.911 -4.756 -0.911 1.00 90.88 99 PHE A C 1
ATOM 800 O O . PHE A 1 99 ? 15.495 -4.814 0.245 1.00 90.88 99 PHE A O 1
ATOM 807 N N . GLU A 1 100 ? 15.376 -5.502 -1.882 1.00 90.06 100 GLU A N 1
ATOM 808 C CA . GLU A 1 100 ? 14.246 -6.416 -1.696 1.00 90.06 100 GLU A CA 1
ATOM 809 C C . GLU A 1 100 ? 14.521 -7.439 -0.581 1.00 90.06 100 GLU A C 1
ATOM 811 O O . GLU A 1 100 ? 13.641 -7.709 0.239 1.00 90.06 100 GLU A O 1
ATOM 816 N N . LYS A 1 101 ? 15.738 -8.001 -0.518 1.00 89.44 101 LYS A N 1
ATOM 817 C CA . LYS A 1 101 ? 16.141 -8.946 0.540 1.00 89.44 101 LYS A CA 1
ATOM 818 C C . LYS A 1 101 ? 16.197 -8.281 1.916 1.00 89.44 101 LYS A C 1
ATOM 820 O O . LYS A 1 101 ? 15.763 -8.886 2.894 1.00 89.44 101 LYS A O 1
ATOM 825 N N . ILE A 1 102 ? 16.688 -7.045 2.002 1.00 88.62 102 ILE A N 1
ATOM 826 C CA . ILE A 1 102 ? 16.742 -6.284 3.262 1.00 88.62 102 ILE A CA 1
ATOM 827 C C . ILE A 1 102 ? 15.324 -6.018 3.786 1.00 88.62 102 ILE A C 1
ATOM 829 O O . ILE A 1 102 ? 15.038 -6.247 4.968 1.00 88.62 102 ILE A O 1
ATOM 833 N N . ILE A 1 103 ? 14.414 -5.596 2.905 1.00 87.06 103 ILE A N 1
ATOM 834 C CA . ILE A 1 103 ? 13.009 -5.381 3.266 1.00 87.06 103 ILE A CA 1
ATOM 835 C C . ILE A 1 103 ? 12.338 -6.704 3.649 1.00 87.06 103 ILE A C 1
ATOM 837 O O . ILE A 1 103 ? 11.616 -6.746 4.638 1.00 87.06 103 ILE A O 1
ATOM 841 N N . ASP A 1 104 ? 12.618 -7.803 2.946 1.00 87.38 104 ASP A N 1
ATOM 842 C CA . ASP A 1 104 ? 12.083 -9.134 3.271 1.00 87.38 104 ASP A CA 1
ATOM 843 C C . ASP A 1 104 ? 12.444 -9.586 4.692 1.00 87.38 104 ASP A C 1
ATOM 845 O O . ASP A 1 104 ? 11.585 -10.042 5.449 1.00 87.38 104 ASP A O 1
ATOM 849 N N . ILE A 1 105 ? 13.710 -9.409 5.080 1.00 86.31 105 ILE A N 1
ATOM 850 C CA . ILE A 1 105 ? 14.188 -9.699 6.437 1.00 86.31 105 ILE A CA 1
ATOM 851 C C . ILE A 1 105 ? 13.461 -8.812 7.452 1.00 86.31 105 ILE A C 1
ATOM 853 O O . ILE A 1 105 ? 13.018 -9.297 8.495 1.00 86.31 105 ILE A O 1
ATOM 857 N N . SER A 1 106 ? 13.296 -7.527 7.135 1.00 82.62 106 SER A N 1
ATOM 858 C CA . SER A 1 106 ? 12.601 -6.560 7.991 1.00 82.62 106 SER A CA 1
ATOM 859 C C . SER A 1 106 ? 11.126 -6.931 8.190 1.00 82.62 106 SER A C 1
ATOM 861 O O . SER A 1 106 ? 10.641 -6.936 9.321 1.00 82.62 106 SER A O 1
ATOM 863 N N . VAL A 1 107 ? 10.435 -7.338 7.120 1.00 84.00 107 VAL A N 1
ATOM 864 C CA . VAL A 1 107 ? 9.055 -7.845 7.154 1.00 84.00 107 VAL A CA 1
ATOM 865 C C . VAL A 1 107 ? 8.960 -9.107 8.009 1.00 84.00 107 VAL A C 1
ATOM 867 O O . VAL A 1 107 ? 8.138 -9.166 8.919 1.00 84.00 107 VAL A O 1
ATOM 870 N N . LYS A 1 108 ? 9.824 -10.105 7.787 1.00 83.81 108 LYS A N 1
ATOM 871 C CA . LYS A 1 108 ? 9.818 -11.357 8.565 1.00 83.81 108 LYS A CA 1
ATOM 872 C C . LYS A 1 108 ? 10.065 -11.115 10.051 1.00 83.81 108 LYS A C 1
ATOM 874 O O . LYS A 1 108 ? 9.349 -11.656 10.890 1.00 83.81 108 LYS A O 1
ATOM 879 N N . LYS A 1 109 ? 11.043 -10.267 10.380 1.00 78.81 109 LYS A N 1
ATOM 880 C CA . LYS A 1 109 ? 11.353 -9.876 11.762 1.00 78.81 109 LYS A CA 1
ATOM 881 C C . LYS A 1 109 ? 10.185 -9.137 12.420 1.00 78.81 109 LYS A C 1
ATOM 883 O O . LYS A 1 109 ? 9.956 -9.303 13.615 1.00 78.81 109 LYS A O 1
ATOM 888 N N . ARG A 1 110 ? 9.441 -8.333 11.657 1.00 72.25 110 ARG A N 1
ATOM 889 C CA . ARG A 1 110 ? 8.239 -7.645 12.142 1.00 72.25 110 ARG A CA 1
ATOM 890 C C . ARG A 1 110 ? 7.108 -8.627 12.434 1.00 72.25 110 ARG A C 1
ATOM 892 O O . ARG A 1 110 ? 6.528 -8.571 13.516 1.00 72.25 110 ARG A O 1
ATOM 899 N N . LEU A 1 111 ? 6.828 -9.528 11.494 1.00 73.50 111 LEU A N 1
ATOM 900 C CA . LEU A 1 111 ? 5.777 -10.537 11.629 1.00 73.50 111 LEU A CA 1
ATOM 901 C C . LEU A 1 111 ? 6.014 -11.467 12.826 1.00 73.50 111 LEU A C 1
ATOM 903 O O . LEU A 1 111 ? 5.049 -11.889 13.456 1.00 73.50 111 LEU A O 1
ATOM 907 N N . SER A 1 112 ? 7.274 -11.757 13.168 1.00 73.62 112 SER A N 1
ATOM 908 C CA . SER A 1 112 ? 7.602 -12.647 14.286 1.00 73.62 112 SER A CA 1
ATOM 909 C C . SER A 1 112 ? 7.558 -11.990 15.665 1.00 73.62 112 SER A C 1
ATOM 911 O O . SER A 1 112 ? 7.330 -12.690 16.646 1.00 73.62 112 SER A O 1
ATOM 913 N N . LYS A 1 113 ? 7.789 -10.673 15.774 1.00 63.38 113 LYS A N 1
ATOM 914 C CA . LYS A 1 113 ? 7.969 -10.020 17.082 1.00 63.38 113 LYS A CA 1
ATOM 915 C C . LYS A 1 113 ? 6.738 -9.309 17.641 1.00 63.38 113 LYS A C 1
ATOM 917 O O . LYS A 1 113 ? 6.775 -8.993 18.821 1.00 63.38 113 LYS A O 1
ATOM 922 N N . GLN A 1 114 ? 5.705 -8.999 16.846 1.00 59.12 114 GLN A N 1
ATOM 923 C CA . GLN A 1 114 ? 4.522 -8.189 17.243 1.00 59.12 114 GLN A CA 1
ATOM 924 C C . GLN A 1 114 ? 4.814 -6.844 17.972 1.00 59.12 114 GLN A C 1
ATOM 926 O O . GLN A 1 114 ? 3.891 -6.116 18.322 1.00 59.12 114 GLN A O 1
ATOM 931 N N . GLN A 1 115 ? 6.075 -6.461 18.184 1.00 52.28 115 GLN A N 1
ATOM 932 C CA . GLN A 1 115 ? 6.496 -5.253 18.900 1.00 52.28 115 GLN A CA 1
ATOM 933 C C . GLN A 1 115 ? 6.328 -4.013 18.035 1.00 52.28 115 GLN A C 1
ATOM 935 O O . GLN A 1 115 ? 6.599 -4.100 16.846 1.00 52.28 115 GLN A O 1
ATOM 940 N N . LYS A 1 116 ? 5.973 -2.851 18.606 1.00 54.59 116 LYS A N 1
ATOM 941 C CA . LYS A 1 116 ? 5.965 -1.548 17.909 1.00 54.59 116 LYS A CA 1
ATOM 942 C C . LYS A 1 116 ? 7.372 -1.201 17.406 1.00 54.59 116 LYS A C 1
ATOM 944 O O . LYS A 1 116 ? 8.344 -1.335 18.139 1.00 54.59 116 LYS A O 1
ATOM 949 N N . LEU A 1 117 ? 7.481 -0.824 16.135 1.00 54.12 117 LEU A N 1
ATOM 950 C CA . LEU A 1 117 ? 8.714 -0.341 15.527 1.00 54.12 117 LEU A CA 1
ATOM 951 C C . LEU A 1 117 ? 8.509 1.148 15.349 1.00 54.12 117 LEU A C 1
ATOM 953 O O . LEU A 1 117 ? 7.476 1.558 14.821 1.00 54.12 117 LEU A O 1
ATOM 957 N N . ASP A 1 118 ? 9.494 1.925 15.766 1.00 55.50 118 ASP A N 1
ATOM 958 C CA . ASP A 1 118 ? 9.541 3.323 15.405 1.00 55.50 118 ASP A CA 1
ATOM 959 C C . ASP A 1 118 ? 9.824 3.434 13.899 1.00 55.50 118 ASP A C 1
ATOM 961 O O . ASP A 1 118 ? 10.964 3.348 13.439 1.00 55.50 118 ASP A O 1
ATOM 965 N N . THR A 1 119 ? 8.762 3.528 13.096 1.00 57.97 119 THR A N 1
ATOM 966 C CA . THR A 1 119 ? 8.882 3.730 11.648 1.00 57.97 119 THR A CA 1
ATOM 967 C C . THR A 1 119 ? 9.342 5.123 11.284 1.00 57.97 119 THR A C 1
ATOM 969 O O . THR A 1 119 ? 9.608 5.352 10.106 1.00 57.97 119 THR A O 1
ATOM 972 N N . PHE A 1 120 ? 9.463 6.030 12.258 1.00 56.94 120 PHE A N 1
ATOM 973 C CA . PHE A 1 120 ? 9.825 7.419 12.025 1.00 56.94 120 PHE A CA 1
ATOM 974 C C . PHE A 1 120 ? 11.085 7.548 11.172 1.00 56.94 120 PHE A C 1
ATOM 976 O O . PHE A 1 120 ? 11.082 8.318 10.222 1.00 56.94 120 PHE A O 1
ATOM 983 N N . VAL A 1 121 ? 12.109 6.726 11.426 1.00 60.34 121 VAL A N 1
ATOM 984 C CA . VAL A 1 121 ? 13.374 6.744 10.669 1.00 60.34 121 VAL A CA 1
ATOM 985 C C . VAL A 1 121 ? 13.186 6.344 9.198 1.00 60.34 121 VAL A C 1
ATOM 987 O O . VAL A 1 121 ? 13.867 6.862 8.321 1.00 60.34 121 VAL A O 1
ATOM 990 N N . LEU A 1 122 ? 12.258 5.431 8.902 1.00 62.16 122 LEU A N 1
ATOM 991 C CA . LEU A 1 122 ? 12.059 4.883 7.552 1.00 62.16 122 LEU A CA 1
ATOM 992 C C . LEU A 1 122 ? 11.048 5.689 6.733 1.00 62.16 122 LEU A C 1
ATOM 994 O O . LEU A 1 122 ? 11.145 5.741 5.510 1.00 62.16 122 LEU A O 1
ATOM 998 N N . THR A 1 123 ? 10.087 6.323 7.404 1.00 64.44 123 THR A N 1
ATOM 999 C CA . THR A 1 123 ? 9.143 7.270 6.796 1.00 64.44 123 THR A CA 1
ATOM 1000 C C . THR A 1 123 ? 9.623 8.714 6.909 1.00 64.44 123 THR A C 1
ATOM 1002 O O . THR A 1 123 ? 8.870 9.634 6.586 1.00 64.44 123 THR A O 1
ATOM 1005 N N . GLN A 1 124 ? 10.848 8.937 7.396 1.00 70.44 124 GLN A N 1
ATOM 1006 C CA . GLN A 1 124 ? 11.427 10.267 7.437 1.00 70.44 124 GLN A CA 1
ATOM 1007 C C . GLN A 1 124 ? 11.548 10.764 6.004 1.00 70.44 124 GLN A C 1
ATOM 1009 O O . GLN A 1 124 ? 12.112 10.090 5.136 1.00 70.44 124 GLN A O 1
ATOM 1014 N N . LYS A 1 125 ? 10.992 11.948 5.758 1.00 75.62 125 LYS A N 1
ATOM 1015 C CA . LYS A 1 125 ? 11.112 12.575 4.454 1.00 75.62 125 LYS A CA 1
ATOM 1016 C C . LYS A 1 125 ? 12.569 12.967 4.242 1.00 75.62 125 LYS A C 1
ATOM 1018 O O . LYS A 1 125 ? 13.088 13.841 4.928 1.00 75.62 125 LYS A O 1
ATOM 1023 N N . THR A 1 126 ? 13.219 12.306 3.298 1.00 63.09 126 THR A N 1
ATOM 1024 C CA . THR A 1 126 ? 14.562 12.620 2.814 1.00 63.09 126 THR A CA 1
ATOM 1025 C C . THR A 1 126 ? 14.557 13.822 1.868 1.00 63.09 126 THR A C 1
ATOM 1027 O O . THR A 1 126 ? 15.614 14.367 1.570 1.00 63.09 126 THR A O 1
ATOM 1030 N N . SER A 1 127 ? 13.378 14.266 1.418 1.00 59.94 127 SER A N 1
ATOM 1031 C CA . SER A 1 127 ? 13.187 15.469 0.602 1.00 59.94 127 SER A CA 1
ATOM 1032 C C . SER A 1 127 ? 12.088 16.373 1.170 1.00 59.94 127 SER A C 1
ATOM 1034 O O . SER A 1 127 ? 11.000 15.906 1.503 1.00 59.94 127 SER A O 1
ATOM 1036 N N . SER A 1 128 ? 12.342 17.682 1.223 1.00 52.41 128 SER A N 1
ATOM 1037 C CA . SER A 1 128 ? 11.413 18.712 1.724 1.00 52.41 128 SER A CA 1
ATOM 1038 C C . SER A 1 128 ? 10.263 19.055 0.766 1.00 52.41 128 SER A C 1
ATOM 1040 O O . SER A 1 128 ? 9.374 19.828 1.121 1.00 52.41 128 SER A O 1
ATOM 1042 N N . ILE A 1 129 ? 10.246 18.486 -0.440 1.00 51.19 129 ILE A N 1
ATOM 1043 C CA . ILE A 1 129 ? 9.252 18.806 -1.464 1.00 51.19 129 ILE A CA 1
ATOM 1044 C C . ILE A 1 129 ? 8.038 17.901 -1.266 1.00 51.19 129 ILE A C 1
ATOM 1046 O O . ILE A 1 129 ? 7.968 16.779 -1.758 1.00 51.19 129 ILE A O 1
ATOM 1050 N N . GLN A 1 130 ? 7.063 18.403 -0.517 1.00 50.56 130 GLN A N 1
ATOM 1051 C CA . GLN A 1 130 ? 5.704 17.881 -0.534 1.00 50.56 130 GLN A CA 1
ATOM 1052 C C . GLN A 1 130 ? 4.980 18.568 -1.697 1.00 50.56 130 GLN A C 1
ATOM 1054 O O . GLN A 1 130 ? 4.200 19.496 -1.491 1.00 50.56 130 GLN A O 1
ATOM 1059 N N . SER A 1 131 ? 5.318 18.201 -2.937 1.00 51.22 131 SER A N 1
ATOM 1060 C CA . SER A 1 131 ? 4.560 18.701 -4.081 1.00 51.22 131 SER A CA 1
ATOM 1061 C C . SER A 1 131 ? 3.161 18.081 -4.055 1.00 51.22 131 SER A C 1
ATOM 1063 O O . SER A 1 131 ? 2.967 16.956 -3.598 1.00 51.22 131 SER A O 1
ATOM 1065 N N . LYS A 1 132 ? 2.162 18.819 -4.551 1.00 58.03 132 LYS A N 1
ATOM 1066 C CA . LYS A 1 132 ? 0.819 18.281 -4.840 1.00 58.03 132 LYS A CA 1
ATOM 1067 C C . LYS A 1 132 ? 0.828 17.287 -6.017 1.00 58.03 132 LYS A C 1
ATOM 1069 O O . LYS A 1 132 ? -0.238 16.881 -6.474 1.00 58.03 132 LYS A O 1
ATOM 1074 N N . ASP A 1 133 ? 2.008 16.944 -6.523 1.00 67.81 133 ASP A N 1
ATOM 1075 C CA . ASP A 1 133 ? 2.188 16.110 -7.697 1.00 67.81 133 ASP A CA 1
ATOM 1076 C C . ASP A 1 133 ? 2.141 14.628 -7.332 1.00 67.81 133 ASP A C 1
ATOM 1078 O O . ASP A 1 133 ? 2.277 14.229 -6.173 1.00 67.81 133 ASP A O 1
ATOM 1082 N N . ARG A 1 134 ? 1.947 13.799 -8.358 1.00 82.19 134 ARG A N 1
ATOM 1083 C CA . ARG A 1 134 ? 2.009 12.342 -8.242 1.00 82.19 134 ARG A CA 1
ATOM 1084 C C . ARG A 1 134 ? 3.364 11.915 -7.679 1.00 82.19 134 ARG A C 1
ATOM 1086 O O . ARG A 1 134 ? 4.406 12.322 -8.192 1.00 82.19 134 ARG A O 1
ATOM 1093 N N . SER A 1 135 ? 3.353 11.031 -6.685 1.00 89.69 135 SER A N 1
ATOM 1094 C CA . SER A 1 135 ? 4.578 10.398 -6.183 1.00 89.69 135 SER A CA 1
ATOM 1095 C C . SER A 1 135 ? 5.276 9.580 -7.280 1.00 89.69 135 SER A C 1
ATOM 1097 O O . SER A 1 135 ? 4.670 9.191 -8.289 1.00 89.69 135 SER A O 1
ATOM 1099 N N . LEU A 1 136 ? 6.559 9.260 -7.079 1.00 91.88 136 LEU A N 1
ATOM 1100 C CA . LEU A 1 136 ? 7.311 8.412 -8.013 1.00 91.88 136 LEU A CA 1
ATOM 1101 C C . LEU A 1 136 ? 6.667 7.029 -8.175 1.00 91.88 136 LEU A C 1
ATOM 1103 O O . LEU A 1 136 ? 6.586 6.500 -9.284 1.00 91.88 136 LEU A O 1
ATOM 1107 N N . TRP A 1 137 ? 6.141 6.470 -7.084 1.00 93.50 137 TRP A N 1
ATOM 1108 C CA . TRP A 1 137 ? 5.406 5.207 -7.096 1.00 93.50 137 TRP A CA 1
ATOM 1109 C C . TRP A 1 137 ? 4.098 5.291 -7.877 1.00 93.50 137 TRP A C 1
ATOM 1111 O O . TRP A 1 137 ? 3.803 4.385 -8.655 1.00 93.50 137 TRP A O 1
ATOM 1121 N N . GLU A 1 138 ? 3.334 6.371 -7.727 1.00 93.56 138 GLU A N 1
ATOM 1122 C CA . GLU A 1 138 ? 2.131 6.573 -8.538 1.00 93.56 138 GLU A CA 1
ATOM 1123 C C . GLU A 1 138 ? 2.468 6.688 -10.018 1.00 93.56 138 GLU A C 1
ATOM 1125 O O . GLU A 1 138 ? 1.893 5.968 -10.830 1.00 93.56 138 GLU A O 1
ATOM 1130 N N . SER A 1 139 ? 3.450 7.527 -10.352 1.00 93.12 139 SER A N 1
ATOM 1131 C CA . SER A 1 139 ? 3.910 7.737 -11.727 1.00 93.12 139 SER A CA 1
ATOM 1132 C C . SER A 1 139 ? 4.395 6.433 -12.366 1.00 93.12 139 SER A C 1
ATOM 1134 O O . SER A 1 139 ? 4.124 6.161 -13.536 1.00 93.12 139 SER A O 1
ATOM 1136 N N . PHE A 1 140 ? 5.065 5.581 -11.588 1.00 94.25 140 PHE A N 1
ATOM 1137 C CA . PHE A 1 140 ? 5.494 4.252 -12.012 1.00 94.25 140 PHE A CA 1
ATOM 1138 C C . PHE A 1 140 ? 4.316 3.334 -12.361 1.00 94.25 140 PHE A C 1
ATOM 1140 O O . PHE A 1 140 ? 4.305 2.734 -13.439 1.00 94.25 140 PHE A O 1
ATOM 1147 N N . PHE A 1 141 ? 3.306 3.232 -11.492 1.00 93.94 141 PHE A N 1
ATOM 1148 C CA . PHE A 1 141 ? 2.127 2.408 -11.774 1.00 93.94 141 PHE A CA 1
ATOM 1149 C C . PHE A 1 141 ? 1.263 2.987 -12.896 1.00 93.94 141 PHE A C 1
ATOM 1151 O O . PHE A 1 141 ? 0.714 2.222 -13.693 1.00 93.94 141 PHE A O 1
ATOM 1158 N N . ASP A 1 142 ? 1.154 4.310 -13.000 1.00 92.50 142 ASP A N 1
ATOM 1159 C CA . ASP A 1 142 ? 0.452 4.966 -14.101 1.00 92.50 142 ASP A CA 1
ATOM 1160 C C . ASP A 1 142 ? 1.142 4.650 -15.440 1.00 92.50 142 ASP A C 1
ATOM 1162 O O . ASP A 1 142 ? 0.469 4.196 -16.363 1.00 92.50 142 ASP A O 1
ATOM 1166 N N . ASN A 1 143 ? 2.478 4.718 -15.521 1.00 90.56 143 ASN A N 1
ATOM 1167 C CA . ASN A 1 143 ? 3.235 4.335 -16.721 1.00 90.56 143 ASN A CA 1
ATOM 1168 C C . ASN A 1 143 ? 2.992 2.869 -17.131 1.00 90.56 143 ASN A C 1
ATOM 1170 O O . ASN A 1 143 ? 2.700 2.593 -18.295 1.00 90.56 143 ASN A O 1
ATOM 1174 N N . ILE A 1 144 ? 3.031 1.926 -16.178 1.00 90.62 144 ILE A N 1
ATOM 1175 C CA . ILE A 1 144 ? 2.733 0.508 -16.455 1.00 90.62 144 ILE A CA 1
ATOM 1176 C C . ILE A 1 144 ? 1.322 0.348 -17.027 1.00 90.62 144 ILE A C 1
ATOM 1178 O O . ILE A 1 144 ? 1.119 -0.396 -17.989 1.00 90.62 144 ILE A O 1
ATOM 1182 N N . ASN A 1 145 ? 0.336 1.026 -16.436 1.00 88.81 145 ASN A N 1
ATOM 1183 C CA . ASN A 1 145 ? -1.045 0.943 -16.897 1.00 88.81 145 ASN A CA 1
ATOM 1184 C C . ASN A 1 145 ? -1.224 1.566 -18.286 1.00 88.81 145 ASN A C 1
ATOM 1186 O O . ASN A 1 145 ? -1.947 0.981 -19.091 1.00 88.81 145 ASN A O 1
ATOM 1190 N N . THR A 1 146 ? -0.553 2.685 -18.575 1.00 88.69 146 THR A N 1
ATOM 1191 C CA . THR A 1 146 ? -0.541 3.320 -19.900 1.00 88.69 146 THR A CA 1
ATOM 1192 C C . THR A 1 146 ? 0.048 2.380 -20.944 1.00 88.69 146 THR A C 1
ATOM 1194 O O . THR A 1 146 ? -0.657 2.021 -21.879 1.00 88.69 146 THR A O 1
ATOM 1197 N N . LYS A 1 147 ? 1.256 1.838 -20.720 1.00 84.88 147 LYS A N 1
ATOM 1198 C CA . LYS A 1 147 ? 1.876 0.863 -21.638 1.00 84.88 147 LYS A CA 1
ATOM 1199 C C . LYS A 1 147 ? 0.953 -0.319 -21.930 1.00 84.88 147 LYS A C 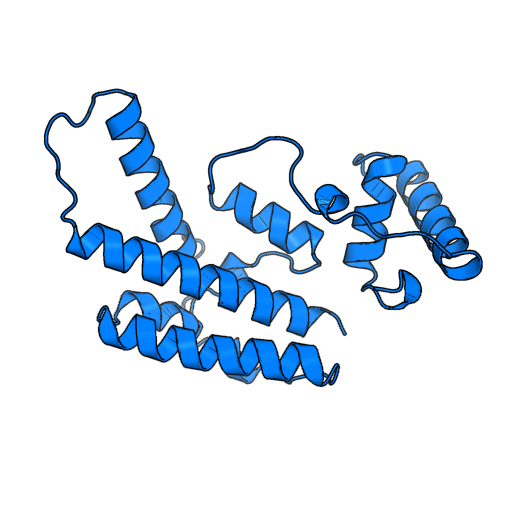1
ATOM 1201 O O . LYS A 1 147 ? 0.815 -0.761 -23.066 1.00 84.88 147 LYS A O 1
ATOM 1206 N N . ARG A 1 148 ? 0.288 -0.840 -20.898 1.00 84.38 148 ARG A N 1
ATOM 1207 C CA . ARG A 1 148 ? -0.638 -1.966 -21.044 1.00 84.38 148 ARG A CA 1
ATOM 1208 C C . ARG A 1 148 ? -1.906 -1.591 -21.816 1.00 84.38 148 ARG A C 1
ATOM 1210 O O . ARG A 1 148 ? -2.446 -2.434 -22.526 1.00 84.38 148 ARG A O 1
ATOM 1217 N N . HIS A 1 149 ? -2.403 -0.370 -21.636 1.00 85.81 149 HIS A N 1
ATOM 1218 C CA . HIS A 1 149 ? -3.539 0.167 -22.379 1.00 85.81 149 HIS A CA 1
ATOM 1219 C C . HIS A 1 149 ? -3.178 0.340 -23.857 1.00 85.81 149 HIS A C 1
ATOM 1221 O O . HIS A 1 149 ? -3.906 -0.157 -24.709 1.00 85.81 149 HIS A O 1
ATOM 1227 N N . ASP A 1 150 ? -2.017 0.921 -24.151 1.00 83.25 150 ASP A N 1
ATOM 1228 C CA . ASP A 1 150 ? -1.537 1.127 -25.517 1.00 83.25 150 ASP A CA 1
ATOM 1229 C C . ASP A 1 150 ? -1.364 -0.193 -26.276 1.00 83.25 150 ASP A C 1
ATOM 1231 O O . ASP A 1 150 ? -1.804 -0.310 -27.418 1.00 83.25 150 ASP A O 1
ATOM 1235 N N . ILE A 1 151 ? -0.810 -1.221 -25.621 1.00 81.62 151 ILE A N 1
ATOM 1236 C CA . ILE A 1 151 ? -0.719 -2.576 -26.188 1.00 81.62 151 ILE A CA 1
ATOM 1237 C C . ILE A 1 151 ? -2.119 -3.154 -26.443 1.00 81.62 151 ILE A C 1
ATOM 1239 O O . ILE A 1 151 ? -2.384 -3.680 -27.520 1.00 81.62 151 ILE A O 1
ATOM 1243 N N . ALA A 1 152 ? -3.031 -3.057 -25.471 1.00 79.94 152 ALA A N 1
ATOM 1244 C CA . ALA A 1 152 ? -4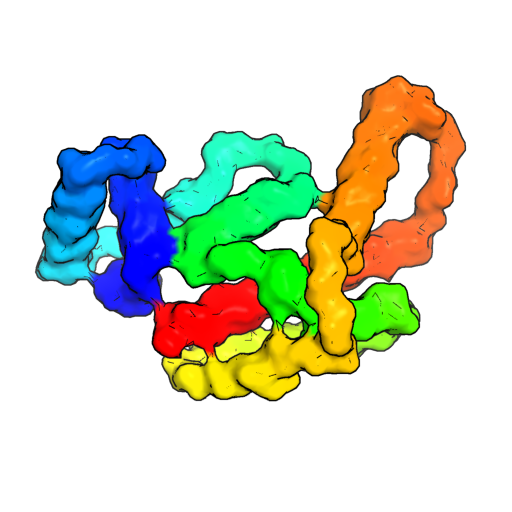.373 -3.631 -25.588 1.00 79.94 152 ALA A CA 1
ATOM 1245 C C . ALA A 1 152 ? -5.226 -2.972 -26.685 1.00 79.94 152 ALA A C 1
ATOM 1247 O O . ALA A 1 152 ? -6.071 -3.640 -27.275 1.00 79.94 152 ALA A O 1
ATOM 1248 N N . HIS A 1 153 ? -5.008 -1.683 -26.958 1.00 81.62 153 HIS A N 1
ATOM 1249 C CA . HIS A 1 153 ? -5.688 -0.950 -28.027 1.00 81.62 153 HIS A CA 1
ATOM 1250 C C . HIS A 1 153 ? -4.963 -1.015 -29.377 1.00 81.62 153 HIS A C 1
ATOM 1252 O O . HIS A 1 153 ? -5.467 -0.463 -30.350 1.00 81.62 153 HIS A O 1
ATOM 1258 N N . GLY A 1 154 ? -3.820 -1.708 -29.461 1.00 74.94 154 GLY A N 1
ATOM 1259 C CA . GLY A 1 154 ? -3.045 -1.815 -30.697 1.00 74.94 154 GLY A CA 1
ATOM 1260 C C . GLY A 1 154 ? -2.364 -0.507 -31.101 1.00 74.94 154 GLY A C 1
ATOM 1261 O O . GLY A 1 154 ? -2.026 -0.335 -32.262 1.00 74.94 154 GLY A O 1
ATOM 1262 N N . ASN A 1 155 ? -2.146 0.421 -30.166 1.00 73.00 155 ASN A N 1
ATOM 1263 C CA . ASN A 1 155 ? -1.408 1.660 -30.431 1.00 73.00 155 ASN A CA 1
ATOM 1264 C C . ASN A 1 155 ? 0.106 1.409 -30.565 1.00 73.00 155 ASN A C 1
ATOM 1266 O O . ASN A 1 155 ? 0.838 2.266 -31.053 1.00 73.00 155 ASN A O 1
ATOM 1270 N N . VAL A 1 156 ? 0.583 0.245 -30.107 1.00 72.06 156 VAL A N 1
ATOM 1271 C CA . VAL A 1 156 ? 1.991 -0.163 -30.127 1.00 72.06 156 VAL A CA 1
ATOM 1272 C C . VAL A 1 156 ? 2.096 -1.543 -30.776 1.00 72.06 156 VAL A C 1
ATOM 1274 O O . VAL A 1 156 ? 1.687 -2.542 -30.188 1.00 72.06 156 VAL A O 1
ATOM 1277 N N . PHE A 1 157 ? 2.644 -1.587 -31.992 1.00 65.06 157 PHE A N 1
ATOM 1278 C CA . PHE A 1 157 ? 2.861 -2.822 -32.761 1.00 65.06 157 PHE A CA 1
ATOM 1279 C C . PHE A 1 157 ? 4.275 -3.395 -32.592 1.00 65.06 157 PHE A C 1
ATOM 1281 O O . PHE A 1 157 ? 4.505 -4.574 -32.853 1.00 65.06 157 PHE A O 1
ATOM 1288 N N . GLU A 1 158 ? 5.218 -2.574 -32.126 1.00 67.88 158 GLU A N 1
ATOM 1289 C CA . GLU A 1 158 ? 6.602 -2.969 -31.876 1.00 67.88 158 GLU A CA 1
ATOM 1290 C C . GLU A 1 158 ? 6.825 -3.286 -30.396 1.00 67.88 158 GLU A C 1
ATOM 1292 O O . GLU A 1 158 ? 6.293 -2.621 -29.505 1.00 67.88 158 GLU A O 1
ATOM 1297 N N . ASN A 1 159 ? 7.643 -4.300 -30.112 1.00 64.81 159 ASN A N 1
ATOM 1298 C CA . ASN A 1 159 ? 7.939 -4.717 -28.745 1.00 64.81 159 ASN A CA 1
ATOM 1299 C C . ASN A 1 159 ? 8.940 -3.742 -28.095 1.00 64.81 159 ASN A C 1
ATOM 1301 O O . ASN A 1 159 ? 10.136 -4.007 -28.013 1.00 64.81 159 ASN A O 1
ATOM 1305 N N . SER A 1 160 ? 8.444 -2.579 -27.671 1.00 70.50 160 SER A N 1
ATOM 1306 C CA . SER A 1 160 ? 9.251 -1.441 -27.211 1.00 70.50 160 SER A CA 1
ATOM 1307 C C . SER A 1 160 ? 9.870 -1.611 -25.823 1.00 70.50 160 SER A C 1
ATOM 1309 O O . SER A 1 160 ? 10.671 -0.781 -25.407 1.00 70.50 160 SER A O 1
ATOM 1311 N N . THR A 1 161 ? 9.494 -2.657 -25.079 1.00 80.62 161 THR A N 1
ATOM 1312 C CA . THR A 1 161 ? 10.027 -2.924 -23.737 1.00 80.62 161 THR A CA 1
ATOM 1313 C C . THR A 1 161 ? 10.925 -4.152 -23.775 1.00 80.62 161 THR A C 1
ATOM 1315 O O . THR A 1 161 ? 10.471 -5.271 -24.019 1.00 80.62 161 THR A O 1
ATOM 1318 N N . SER A 1 162 ? 12.208 -3.944 -23.499 1.00 84.88 162 SER A N 1
ATOM 1319 C CA . SER A 1 162 ? 13.194 -5.022 -23.444 1.00 84.88 162 SER A CA 1
ATOM 1320 C C . SER A 1 162 ? 12.927 -6.005 -22.291 1.00 84.88 162 SER A C 1
ATOM 1322 O O . SER A 1 162 ? 12.282 -5.692 -21.285 1.00 84.88 162 SER A O 1
ATOM 1324 N N . THR A 1 163 ? 13.459 -7.227 -22.395 1.00 87.62 163 THR A N 1
ATOM 1325 C CA . THR A 1 163 ? 13.353 -8.235 -21.321 1.00 87.62 163 THR A CA 1
ATOM 1326 C C . THR A 1 163 ? 14.021 -7.774 -20.022 1.00 87.62 163 THR A C 1
ATOM 1328 O O . THR A 1 163 ? 13.533 -8.087 -18.933 1.00 87.62 163 THR A O 1
ATOM 1331 N N . SER A 1 164 ? 15.102 -6.995 -20.118 1.00 87.62 164 SER A N 1
ATOM 1332 C CA . SER A 1 164 ? 15.774 -6.372 -18.975 1.00 87.62 164 SER A CA 1
ATOM 1333 C C . SER A 1 164 ? 14.890 -5.322 -18.299 1.00 87.62 164 SER A C 1
ATOM 1335 O O . SER A 1 164 ? 14.768 -5.336 -17.075 1.00 87.62 164 SER A O 1
ATOM 1337 N N . GLU A 1 165 ? 14.202 -4.469 -19.060 1.00 88.94 165 GLU A N 1
ATOM 1338 C CA . GLU A 1 165 ? 13.237 -3.511 -18.508 1.00 88.94 165 GLU A CA 1
ATOM 1339 C C . GLU A 1 165 ? 12.072 -4.206 -17.801 1.00 88.94 165 GLU A C 1
ATOM 1341 O O . GLU A 1 165 ? 11.718 -3.830 -16.681 1.00 88.94 165 GLU A O 1
ATOM 1346 N N . LEU A 1 166 ? 11.505 -5.261 -18.399 1.00 89.62 166 LEU A N 1
ATOM 1347 C CA . LEU A 1 166 ? 10.446 -6.053 -17.762 1.00 89.62 166 LEU A CA 1
ATOM 1348 C C . LEU A 1 166 ? 10.915 -6.665 -16.438 1.00 89.62 166 LEU A C 1
ATOM 1350 O O . LEU A 1 166 ? 10.153 -6.707 -15.466 1.00 89.62 166 LEU A O 1
ATOM 1354 N N . LYS A 1 167 ? 12.174 -7.114 -16.375 1.00 91.69 167 LYS A N 1
ATOM 1355 C CA . LYS A 1 167 ? 12.774 -7.632 -15.142 1.00 91.69 167 LYS A CA 1
ATOM 1356 C C . LYS A 1 167 ? 12.859 -6.547 -14.066 1.00 91.69 167 LYS A C 1
ATOM 1358 O O . LYS A 1 167 ? 12.416 -6.786 -12.942 1.00 91.69 167 LYS A O 1
ATOM 1363 N N . VAL A 1 168 ? 13.333 -5.350 -14.416 1.00 93.25 168 VAL A N 1
ATOM 1364 C CA . VAL A 1 168 ? 13.404 -4.209 -13.488 1.00 93.25 168 VAL A CA 1
ATOM 1365 C C . VAL A 1 168 ? 12.010 -3.819 -12.996 1.00 93.25 168 VAL A C 1
ATOM 1367 O O . VAL A 1 168 ? 11.817 -3.651 -11.793 1.00 93.25 168 VAL A O 1
ATOM 1370 N N . ILE A 1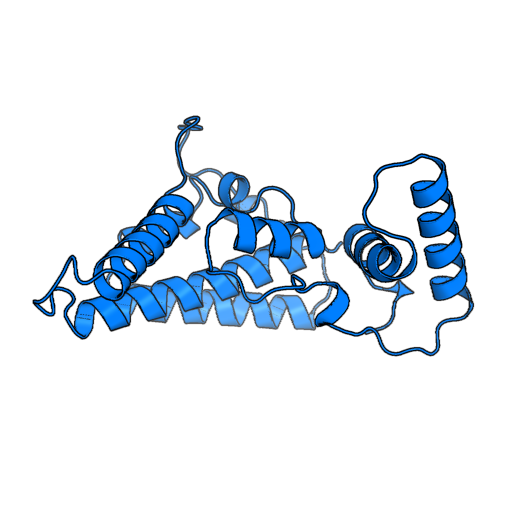 169 ? 11.015 -3.740 -13.886 1.00 92.94 169 ILE A N 1
ATOM 1371 C CA . ILE A 1 169 ? 9.618 -3.452 -13.521 1.00 92.94 169 ILE A CA 1
ATOM 1372 C C . ILE A 1 169 ? 9.102 -4.490 -12.520 1.00 92.94 169 ILE A C 1
ATOM 1374 O O . ILE A 1 169 ? 8.583 -4.130 -11.462 1.00 92.94 169 ILE A O 1
ATOM 1378 N N . LYS A 1 170 ? 9.289 -5.782 -12.810 1.00 93.12 170 LYS A N 1
ATOM 1379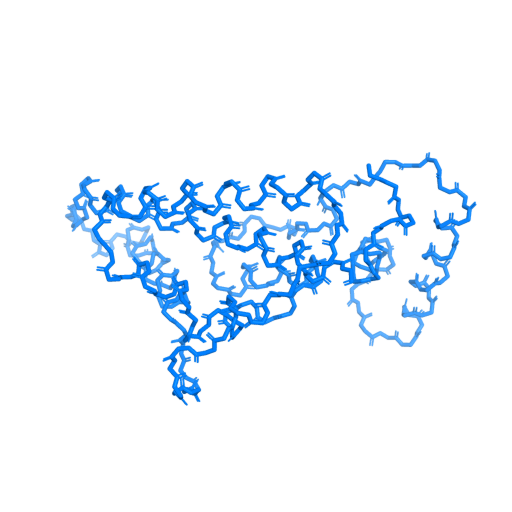 C CA . LYS A 1 170 ? 8.896 -6.879 -11.916 1.00 93.12 170 LYS A CA 1
ATOM 1380 C C . LYS A 1 170 ? 9.552 -6.751 -10.540 1.00 93.12 170 LYS A C 1
ATOM 1382 O O . LYS A 1 170 ? 8.873 -6.931 -9.528 1.00 93.12 170 LYS A O 1
ATOM 1387 N N . ASN A 1 171 ? 10.845 -6.443 -10.496 1.00 93.69 171 ASN A N 1
ATOM 1388 C CA . ASN A 1 171 ? 11.594 -6.303 -9.251 1.00 93.69 171 ASN A CA 1
ATOM 1389 C C . ASN A 1 171 ? 11.132 -5.073 -8.447 1.00 93.69 171 ASN A C 1
ATOM 1391 O O . ASN A 1 171 ? 10.894 -5.194 -7.246 1.00 93.69 171 ASN A O 1
ATOM 1395 N N . LYS A 1 172 ? 10.870 -3.928 -9.095 1.00 95.12 172 LYS A N 1
ATOM 1396 C CA . LYS A 1 172 ? 10.266 -2.749 -8.444 1.00 95.12 172 LYS A CA 1
ATOM 1397 C C . LYS A 1 172 ? 8.876 -3.057 -7.871 1.00 95.12 172 LYS A C 1
ATOM 1399 O O . LYS A 1 172 ? 8.615 -2.715 -6.721 1.00 95.12 172 LYS A O 1
ATOM 1404 N N . CYS A 1 173 ? 8.021 -3.776 -8.606 1.00 94.12 173 CYS A N 1
ATOM 1405 C CA . CYS A 1 173 ? 6.699 -4.202 -8.123 1.00 94.12 173 CYS A CA 1
ATOM 1406 C C . CYS A 1 173 ? 6.781 -5.111 -6.886 1.00 94.12 173 CYS A C 1
ATOM 1408 O O . CYS A 1 173 ? 6.037 -4.918 -5.925 1.00 94.12 173 CYS A O 1
ATOM 1410 N N . LYS A 1 174 ? 7.692 -6.092 -6.883 1.00 93.00 174 LYS A N 1
ATOM 1411 C CA . LYS A 1 174 ? 7.915 -6.969 -5.721 1.00 93.00 174 LYS A CA 1
ATOM 1412 C C . LYS A 1 174 ? 8.401 -6.191 -4.507 1.00 93.00 174 LYS A C 1
ATOM 1414 O O . LYS A 1 174 ? 7.883 -6.378 -3.408 1.00 93.00 174 LYS A O 1
ATOM 1419 N N . THR A 1 175 ? 9.374 -5.310 -4.711 1.00 93.88 175 THR A N 1
ATOM 1420 C CA . THR A 1 175 ? 9.895 -4.433 -3.662 1.00 93.88 175 THR A CA 1
ATOM 1421 C C . THR A 1 175 ? 8.780 -3.572 -3.078 1.00 93.88 175 THR A C 1
ATOM 1423 O O . THR A 1 175 ? 8.597 -3.567 -1.862 1.00 93.88 175 THR A O 1
ATOM 1426 N N . PHE A 1 176 ? 7.959 -2.944 -3.925 1.00 94.25 176 PHE A N 1
ATOM 1427 C CA . PHE A 1 176 ? 6.798 -2.168 -3.493 1.00 94.25 176 PHE A CA 1
ATOM 1428 C C . PHE A 1 176 ? 5.818 -2.989 -2.651 1.00 94.25 176 PHE A C 1
ATOM 1430 O O . PHE A 1 176 ? 5.423 -2.555 -1.573 1.00 94.25 176 PHE A O 1
ATOM 1437 N N . GLN A 1 177 ? 5.474 -4.207 -3.084 1.00 92.88 177 GLN A N 1
ATOM 1438 C CA . GLN A 1 177 ? 4.585 -5.086 -2.321 1.00 92.88 177 GLN A CA 1
ATOM 1439 C C . GLN A 1 177 ? 5.115 -5.332 -0.901 1.00 92.88 177 GLN A C 1
ATOM 1441 O O . GLN A 1 177 ? 4.355 -5.260 0.067 1.00 92.88 177 GLN A O 1
ATOM 1446 N N . LYS A 1 178 ? 6.419 -5.592 -0.754 1.00 91.56 178 LYS A N 1
ATOM 1447 C CA . LYS A 1 178 ? 7.033 -5.804 0.564 1.00 91.56 178 LYS A CA 1
ATOM 1448 C C . LYS A 1 178 ? 7.062 -4.532 1.403 1.00 91.56 178 LYS A C 1
ATOM 1450 O O . LYS A 1 178 ? 6.838 -4.613 2.607 1.00 91.56 178 LYS A O 1
ATOM 1455 N N . ILE A 1 179 ? 7.284 -3.376 0.781 1.00 91.56 179 ILE A N 1
ATOM 1456 C CA . ILE A 1 179 ? 7.198 -2.071 1.446 1.00 91.56 179 ILE A CA 1
ATOM 1457 C C . ILE A 1 179 ? 5.775 -1.831 1.971 1.00 91.56 179 ILE A C 1
ATOM 1459 O O . ILE A 1 179 ? 5.611 -1.476 3.136 1.00 91.56 179 ILE A O 1
ATOM 1463 N N . CYS A 1 180 ? 4.737 -2.096 1.168 1.00 90.75 180 CYS A N 1
ATOM 1464 C CA . CYS A 1 180 ? 3.347 -1.992 1.615 1.00 90.75 180 CYS A CA 1
ATOM 1465 C C . CYS A 1 180 ? 3.073 -2.898 2.814 1.00 90.75 180 CYS A C 1
ATOM 1467 O O . CYS A 1 180 ? 2.532 -2.430 3.811 1.00 90.75 180 CYS A O 1
ATOM 1469 N N . ILE A 1 181 ? 3.489 -4.169 2.755 1.00 88.62 181 ILE A N 1
ATOM 1470 C CA . ILE A 1 181 ? 3.357 -5.103 3.883 1.00 88.62 181 ILE A CA 1
ATOM 1471 C C . ILE A 1 181 ? 4.065 -4.528 5.115 1.00 88.62 181 ILE A C 1
ATOM 1473 O O . ILE A 1 181 ? 3.475 -4.444 6.188 1.00 88.62 181 ILE A O 1
ATOM 1477 N N . PHE A 1 182 ? 5.308 -4.078 4.965 1.00 86.19 182 PHE A N 1
ATOM 1478 C CA . PHE A 1 182 ? 6.091 -3.513 6.056 1.00 86.19 182 PHE A CA 1
ATOM 1479 C C . PHE A 1 182 ? 5.405 -2.312 6.729 1.00 86.19 182 PHE A C 1
ATOM 1481 O O . PHE A 1 182 ? 5.322 -2.261 7.959 1.00 86.19 182 PHE A O 1
ATOM 1488 N N . ILE A 1 183 ? 4.872 -1.372 5.944 1.00 85.19 183 ILE A N 1
ATOM 1489 C CA . ILE A 1 183 ? 4.196 -0.173 6.461 1.00 85.19 183 ILE A CA 1
ATOM 1490 C C . ILE A 1 183 ? 2.847 -0.525 7.079 1.00 85.19 183 ILE A C 1
ATOM 1492 O O . ILE A 1 183 ? 2.539 -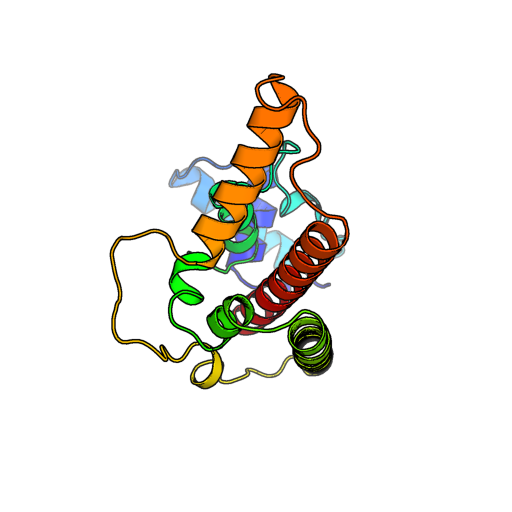0.041 8.168 1.00 85.19 183 ILE A O 1
ATOM 1496 N N . VAL A 1 184 ? 2.062 -1.385 6.424 1.00 83.38 184 VAL A N 1
ATOM 1497 C CA . VAL A 1 184 ? 0.784 -1.862 6.961 1.00 83.38 184 VAL A CA 1
ATOM 1498 C C . VAL A 1 184 ? 1.014 -2.473 8.336 1.00 83.38 184 VAL A C 1
ATOM 1500 O O . VAL A 1 184 ? 0.465 -1.976 9.309 1.00 83.38 184 VAL A O 1
ATOM 1503 N N . PHE A 1 185 ? 1.921 -3.441 8.467 1.00 77.94 185 PHE A N 1
ATOM 1504 C CA . PHE A 1 185 ? 2.206 -4.074 9.759 1.00 77.94 185 PHE A CA 1
ATOM 1505 C C . PHE A 1 185 ? 2.841 -3.147 10.797 1.00 77.94 185 PHE A C 1
ATOM 1507 O O . PHE A 1 185 ? 2.775 -3.433 11.997 1.00 77.94 185 PHE A O 1
ATOM 1514 N N . SER A 1 186 ? 3.459 -2.052 10.368 1.00 73.25 186 SER A N 1
ATOM 1515 C CA . SER A 1 186 ? 3.957 -1.029 11.283 1.00 73.25 186 SER A CA 1
ATOM 1516 C C . SER A 1 186 ? 2.837 -0.181 11.884 1.00 73.25 186 SER A C 1
ATOM 1518 O O . SER A 1 186 ? 2.890 0.112 13.072 1.00 73.25 186 SER A O 1
ATOM 1520 N N . ASN A 1 187 ? 1.794 0.127 11.107 1.00 65.81 187 ASN A N 1
ATOM 1521 C CA . ASN A 1 187 ? 0.630 0.899 11.562 1.00 65.81 187 ASN A CA 1
ATOM 1522 C C . ASN A 1 187 ? -0.385 0.074 12.378 1.00 65.81 187 ASN A C 1
ATOM 1524 O O . ASN A 1 187 ? -1.347 0.632 12.893 1.00 65.81 187 ASN A O 1
ATOM 1528 N N . ILE A 1 188 ? -0.204 -1.248 12.466 1.00 63.81 188 ILE A N 1
ATOM 1529 C CA . ILE A 1 188 ? -1.166 -2.191 13.056 1.00 63.81 188 ILE A CA 1
ATOM 1530 C C . ILE A 1 188 ? -1.195 -2.190 14.605 1.00 63.81 188 ILE A C 1
ATOM 1532 O O . ILE A 1 188 ? -2.057 -2.861 15.153 1.00 63.81 188 ILE A O 1
ATOM 1536 N N . ASN A 1 189 ? -0.359 -1.410 15.318 1.00 49.28 189 ASN A N 1
ATOM 1537 C CA . ASN A 1 189 ? -0.353 -1.333 16.799 1.00 49.28 189 ASN A CA 1
ATOM 1538 C C . ASN A 1 189 ? -0.058 0.060 17.378 1.00 49.28 189 ASN A C 1
ATOM 1540 O O . ASN A 1 189 ? 1.082 0.546 17.207 1.00 49.28 189 ASN A O 1
#

Foldseek 3Di:
DQLLLFFPLLLLLLLCVVQHDDPDPVSVVSSVVVSVCCNVPPPDDRDPVSLADPDPDQVQVVNVQSSLSNLVHHPVQLLPAQFPLLCLVVDDLVVLVVLLVVLVVLLVVLVPPLDADPCCNGSPRNDPDPDPDGGPVNVLSVVVVVVVVCVVVVVDPDPPADPSNVSSSVSSVSSVVSVSSNVSSNSGD

Organism: Xenorhabdus bovienii (NCBI:txid40576)

Secondary structure (DSSP, 8-state):
--GGGS-HHHHHHHHHHHH-S---HHHHHHHHHHHHHHHHH---PPPGGGTS-SS-----HHHHHHHHHHTT---HHHHHTTSGGGGGGT--HHHHHHHHHHHHHHHHHHHHH-----GGGTSS-SS----SSPPHHHHHHHHHHHHHHHHHTTS--S--S-HHHHHHHHHHHHHHHHHHHHHHHHHT-